Protein 7W1S (pdb70)

Organism: Severe acute respiratory syndrome coronavirus 2 (NCBI:txid2697049)

GO terms:
  GO:0044228 host cell surface (C, IDA)
  GO:0005768 endosome (C, IDA)
  GO:0039660 structural constituent of virion (F, IDA)
  GO:0019062 virion attachment to host cell (P, IDA)
  GO:0046718 symbiont entry into host cell (P, IDA)
  GO:0098670 entry receptor-mediated virion attachment to host cell (P, IDA)
  GO:0140522 fusogenic activity (F, IDA)
  GO:0046789 host cell surface receptor binding (F, IDA)
  GO:0048018 receptor ligand activity (F, IDA)
  GO:0043655 host extracellular region (C, IC)
  GO:0044173 host cell endoplasmic reticulum-Golgi intermediate compartment membrane (C, EXP)
  GO:0055036 virion membrane (C, EXP)
  GO:0020002 host cell plasma membrane (C, EXP)
  GO:0005515 protein binding (F, IPI)
  GO:0055036 virion membrane (C, TAS)
  GO:0005886 plasma membrane (C, TAS)
  GO:0042802 identical protein binding (F, IPI)
  GO:0046598 positive regulation of viral entry into host cell (P, IDA)
  GO:0016020 membrane (C, IDA)
  GO:0019031 viral envelope (C, IDA)

Radius of gyration: 23.88 Å; Cα contacts (8 Å, |Δi|>4): 768; chains: 2; bounding box: 49×41×78 Å

Sequence (305 aa):
NLCPFGEVFNATRFASVYAWNRKRISNCVADYSVLYNSASFSTFKCYGVSPTKLNDLCFTNVYADSFVIRGDEVRQIAPGQTGKIADYNYKLPDDFTGCVIAWNSNNLDSKVGGNYNYLYRLFRKSNLKPFERDISTEIYQAGSTPCNGVEGFNCYFPLQSYGFQPTNGVGYQPYRVVVLSFELLHAPATVCGPLQLVESGGGLVQAGGSMRLSCAASISFSSFPMGWHRQAPGKQRELVAKTGIGGTAYDDSVKGRFTISRDNTKNTVYLQMNSLKVEDTAVYYCWGWRMNDYWGQGTQVTVSS

Solvent-accessible surface area: 14793 Å² total; per-residue (Å²): 148,134,13,45,17,42,113,11,16,122,33,127,147,18,16,14,0,20,33,6,82,94,89,155,1,20,108,11,51,1,47,8,59,94,9,123,108,77,56,108,36,75,26,36,78,25,61,75,32,40,62,129,109,3,41,114,63,63,10,10,21,0,42,1,0,11,0,0,0,50,14,53,11,19,161,32,1,7,25,56,61,106,25,100,0,1,28,41,1,1,35,3,23,117,115,9,73,0,0,0,0,0,24,55,0,27,128,100,4,13,79,131,6,8,5,13,69,9,5,41,4,45,50,46,198,67,90,8,149,64,63,55,99,22,109,50,52,136,45,53,86,46,25,116,98,83,14,133,64,104,27,42,174,47,13,62,20,3,0,27,3,21,2,1,50,49,123,35,50,93,13,129,28,0,25,3,0,0,0,1,16,17,44,128,94,199,53,116,51,39,0,40,13,103,149,68,2,98,25,62,50,32,34,128,24,105,49,60,22,64,28,114,0,30,3,46,15,75,19,34,0,39,14,1,3,0,0,0,25,18,60,22,117,93,137,156,80,78,52,0,0,41,20,20,94,1,21,74,23,58,42,114,60,0,121,88,28,6,76,13,47,44,47,83,122,138,25,13,0,50,0,46,0,61,60,2,94,78,122,2,37,2,45,0,34,0,22,0,41,16,69,107,77,57,72,6,141,19,22,90,0,43,5,42,118

Structure (mmCIF, N/CA/C/O backbone):
data_7W1S
#
_entry.id   7W1S
#
_cell.length_a   56.804
_cell.length_b   56.804
_cell.length_c   219.773
_cell.angle_alpha   90.000
_cell.angle_beta   90.000
_cell.angle_gamma   90.000
#
_symmetry.space_group_name_H-M   'P 41 21 2'
#
loop_
_entity.id
_entity.type
_entity.pdbx_description
1 polymer 'Spike protein S1'
2 polymer 'Nanobody Nb-007'
3 water water
#
loop_
_atom_site.group_PDB
_atom_site.id
_atom_site.type_symbol
_atom_site.label_atom_id
_atom_site.label_alt_id
_atom_site.label_comp_id
_atom_site.label_asym_id
_atom_site.label_entity_id
_atom_site.label_seq_id
_atom_site.pdbx_PDB_ins_code
_atom_site.Cartn_x
_atom_site.Cartn_y
_atom_site.Cartn_z
_atom_site.occupancy
_atom_site.B_iso_or_equiv
_atom_site.auth_seq_id
_atom_site.auth_comp_id
_atom_site.auth_asym_id
_atom_site.auth_atom_id
_atom_site.pdbx_PDB_model_num
ATOM 1 N N . ASN A 1 15 ? 10.007 15.742 16.637 1.00 42.40 334 ASN A N 1
ATOM 2 C CA . ASN A 1 15 ? 11.073 15.409 15.700 1.00 37.23 334 ASN A CA 1
ATOM 3 C C . ASN A 1 15 ? 11.343 13.906 15.699 1.00 29.13 334 ASN A C 1
ATOM 4 O O . ASN A 1 15 ? 11.067 13.227 14.717 1.00 32.09 334 ASN A O 1
ATOM 9 N N . LEU A 1 16 ? 11.889 13.389 16.796 1.00 31.01 335 LEU A N 1
ATOM 10 C CA . LEU A 1 16 ? 12.114 11.955 16.914 1.00 27.44 335 LEU A CA 1
ATOM 11 C C . LEU A 1 16 ? 10.813 11.247 17.270 1.00 29.56 335 LEU A C 1
ATOM 12 O O . LEU A 1 16 ? 10.009 11.752 18.059 1.00 25.17 335 LEU A O 1
ATOM 17 N N . CYS A 1 17 ? 10.610 10.071 16.684 1.00 25.11 336 CYS A N 1
ATOM 18 C CA . CYS A 1 17 ? 9.378 9.334 16.924 1.00 29.83 336 CYS A CA 1
ATOM 19 C C . CYS A 1 17 ? 9.315 8.864 18.376 1.00 26.11 336 CYS A C 1
ATOM 20 O O . CYS A 1 17 ? 10.320 8.406 18.930 1.00 29.83 336 CYS A O 1
ATOM 23 N N . PRO A 1 18 ? 8.157 8.966 19.017 1.00 28.60 337 PRO A N 1
ATOM 24 C CA . PRO A 1 18 ? 8.037 8.628 20.448 1.00 29.64 337 PRO A CA 1
ATOM 25 C C . PRO A 1 18 ? 7.981 7.123 20.702 1.00 30.66 337 PRO A C 1
ATOM 26 O O . PRO A 1 18 ? 7.023 6.594 21.273 1.00 28.53 337 PRO A O 1
ATOM 30 N N . PHE A 1 19 ? 9.033 6.417 20.279 1.00 28.17 338 PHE A N 1
ATOM 31 C CA . PHE A 1 19 ? 9.098 4.979 20.523 1.00 26.33 338 PHE A CA 1
ATOM 32 C C . PHE A 1 19 ? 9.230 4.663 22.008 1.00 28.63 338 PHE A C 1
ATOM 33 O O . PHE A 1 19 ? 8.787 3.599 22.452 1.00 26.02 338 PHE A O 1
ATOM 41 N N . GLY A 1 20 ? 9.830 5.569 22.784 1.00 28.14 339 GLY A N 1
ATOM 42 C CA . GLY A 1 20 ? 9.980 5.331 24.213 1.00 28.75 339 GLY A CA 1
ATOM 43 C C . GLY A 1 20 ? 8.653 5.201 24.935 1.00 25.69 339 GLY A C 1
ATOM 44 O O . GLY A 1 20 ? 8.497 4.354 25.818 1.00 25.00 339 GLY A O 1
ATOM 45 N N . GLU A 1 21 ? 7.679 6.035 24.568 1.00 27.79 340 GLU A N 1
ATOM 46 C CA . GLU A 1 21 ? 6.353 5.942 25.169 1.00 31.85 340 GLU A CA 1
ATOM 47 C C . GLU A 1 21 ? 5.743 4.564 25.013 1.00 28.36 340 GLU A C 1
ATOM 48 O O . GLU A 1 21 ? 5.000 4.113 25.893 1.00 25.89 340 GLU A O 1
ATOM 54 N N . VAL A 1 22 ? 6.010 3.904 23.889 1.00 24.96 341 VAL A N 1
ATOM 55 C CA . VAL A 1 22 ? 5.446 2.585 23.637 1.00 25.03 341 VAL A CA 1
ATOM 56 C C . VAL A 1 22 ? 6.292 1.504 24.294 1.00 25.68 341 VAL A C 1
ATOM 57 O O . VAL A 1 22 ? 5.801 0.716 25.109 1.00 25.86 341 VAL A O 1
ATOM 61 N N . PHE A 1 23 ? 7.580 1.450 23.942 1.00 24.86 342 PHE A N 1
ATOM 62 C CA . PHE A 1 23 ? 8.428 0.340 24.366 1.00 25.17 342 PHE A CA 1
ATOM 63 C C . PHE A 1 23 ? 8.742 0.385 25.855 1.00 25.50 342 PHE A C 1
ATOM 64 O O . PHE A 1 23 ? 8.960 -0.666 26.467 1.00 25.63 342 PHE A O 1
ATOM 72 N N . ASN A 1 24 ? 8.781 1.576 26.453 1.00 24.68 343 ASN A N 1
ATOM 73 C CA . ASN A 1 24 ? 9.168 1.727 27.850 1.00 29.51 343 ASN A CA 1
ATOM 74 C C . ASN A 1 24 ? 8.016 2.188 28.734 1.00 30.70 343 ASN A C 1
ATOM 75 O O . ASN A 1 24 ? 8.253 2.706 29.830 1.00 31.85 343 ASN A O 1
ATOM 80 N N . ALA A 1 25 ? 6.776 2.017 28.283 1.00 28.80 344 ALA A N 1
ATOM 81 C CA . ALA A 1 25 ? 5.639 2.291 29.148 1.00 30.51 344 ALA A CA 1
ATOM 82 C C . ALA A 1 25 ? 5.738 1.441 30.407 1.00 29.15 344 ALA A C 1
ATOM 83 O O . ALA A 1 25 ? 6.107 0.265 30.351 1.00 26.06 344 ALA A O 1
ATOM 85 N N . THR A 1 26 ? 5.427 2.050 31.554 1.00 29.86 345 THR A N 1
ATOM 86 C CA . THR A 1 26 ? 5.535 1.323 32.813 1.00 26.06 345 THR A CA 1
ATOM 87 C C . THR A 1 26 ? 4.602 0.120 32.829 1.00 24.66 345 THR A C 1
ATOM 88 O O . THR A 1 26 ? 4.958 -0.945 33.347 1.00 25.58 345 THR A O 1
ATOM 92 N N . ARG A 1 27 ? 3.412 0.261 32.250 1.00 27.25 346 ARG A N 1
ATOM 93 C CA . ARG A 1 27 ? 2.484 -0.848 32.104 1.00 27.09 346 ARG A CA 1
ATOM 94 C C . ARG A 1 27 ? 2.104 -1.011 30.641 1.00 22.30 346 ARG A C 1
ATOM 95 O O . ARG A 1 27 ? 2.042 -0.041 29.883 1.00 26.02 346 ARG A O 1
ATOM 103 N N . PHE A 1 28 ? 1.862 -2.256 30.255 1.00 22.57 347 PHE A N 1
ATOM 104 C CA . PHE A 1 28 ? 1.372 -2.602 28.932 1.00 21.88 347 PHE A CA 1
ATOM 105 C C . PHE A 1 28 ? -0.099 -2.991 29.017 1.00 23.22 347 PHE A C 1
ATOM 106 O O . PHE A 1 28 ? -0.652 -3.213 30.097 1.00 17.50 347 PHE A O 1
ATOM 114 N N . ALA A 1 29 ? -0.738 -3.061 27.855 1.00 22.04 348 ALA A N 1
ATOM 115 C CA . ALA A 1 29 ? -2.134 -3.456 27.790 1.00 20.66 348 ALA A CA 1
ATOM 116 C C . ALA A 1 29 ? -2.265 -4.973 27.837 1.00 21.38 348 ALA A C 1
ATOM 117 O O . ALA A 1 29 ? -1.345 -5.711 27.467 1.00 17.86 348 ALA A O 1
ATOM 119 N N . SER A 1 30 ? -3.415 -5.436 28.316 1.00 19.22 349 SER A N 1
ATOM 120 C CA . SER A 1 30 ? -3.792 -6.823 28.099 1.00 21.57 349 SER A CA 1
ATOM 121 C C . SER A 1 30 ? -3.996 -7.066 26.606 1.00 18.22 349 SER A C 1
ATOM 122 O O . SER A 1 30 ? -4.416 -6.174 25.865 1.00 19.44 349 SER A O 1
ATOM 125 N N . VAL A 1 31 ? -3.689 -8.290 26.165 1.00 19.68 350 VAL A N 1
ATOM 126 C CA . VAL A 1 31 ? -3.717 -8.588 24.733 1.00 16.95 350 VAL A CA 1
ATOM 127 C C . VAL A 1 31 ? -5.132 -8.484 24.172 1.00 19.49 350 VAL A C 1
ATOM 128 O O . VAL A 1 31 ? -5.318 -8.099 23.011 1.00 18.90 350 VAL A O 1
ATOM 132 N N . TYR A 1 32 ? -6.152 -8.802 24.977 1.00 19.62 351 TYR A N 1
ATOM 133 C CA . TYR A 1 32 ? -7.524 -8.664 24.493 1.00 19.58 351 TYR A CA 1
ATOM 134 C C . TYR A 1 32 ? -7.887 -7.203 24.265 1.00 18.52 351 TYR A C 1
ATOM 135 O O . TYR A 1 32 ? -8.734 -6.901 23.419 1.00 21.31 351 TYR A O 1
ATOM 144 N N . ALA A 1 33 ? -7.273 -6.292 25.017 1.00 19.09 352 ALA A N 1
ATOM 145 C CA . ALA A 1 33 ? -7.478 -4.863 24.824 1.00 20.12 352 ALA A CA 1
ATOM 146 C C . ALA A 1 33 ? -6.185 -4.229 24.330 1.00 20.03 352 ALA A C 1
ATOM 147 O O . ALA A 1 33 ? -5.732 -3.222 24.882 1.00 20.92 352 ALA A O 1
ATOM 149 N N . TRP A 1 34 ? -5.593 -4.816 23.288 1.00 20.89 353 TRP A N 1
ATOM 150 C CA . TRP A 1 34 ? -4.266 -4.410 22.839 1.00 20.99 353 TRP A CA 1
ATOM 151 C C . TRP A 1 34 ? -4.238 -2.933 22.467 1.00 18.05 353 TRP A C 1
ATOM 152 O O . TRP A 1 34 ? -5.175 -2.407 21.862 1.00 20.95 353 TRP A O 1
ATOM 163 N N . ASN A 1 35 ? -3.156 -2.259 22.847 1.00 19.97 354 ASN A N 1
ATOM 164 C CA . ASN A 1 35 ? -3.034 -0.839 22.556 1.00 19.69 354 ASN A CA 1
ATOM 165 C C . ASN A 1 35 ? -2.613 -0.619 21.108 1.00 18.66 354 ASN A C 1
ATOM 166 O O . ASN A 1 35 ? -1.914 -1.441 20.510 1.00 20.12 354 ASN A O 1
ATOM 171 N N . ARG A 1 36 ? -3.062 0.501 20.543 1.00 17.73 355 ARG A N 1
ATOM 172 C CA . ARG A 1 36 ? -2.571 0.987 19.260 1.00 19.97 355 ARG A CA 1
ATOM 173 C C . ARG A 1 36 ? -2.213 2.457 19.404 1.00 21.23 355 ARG A C 1
ATOM 174 O O . ARG A 1 36 ? -3.038 3.262 19.849 1.00 22.29 355 ARG A O 1
ATOM 182 N N . LYS A 1 37 ? -0.982 2.798 19.037 1.00 20.73 356 LYS A N 1
ATOM 183 C CA . LYS A 1 37 ? -0.486 4.166 19.072 1.00 23.17 356 LYS A CA 1
ATOM 184 C C . LYS A 1 37 ? -0.150 4.594 17.651 1.00 22.23 356 LYS A C 1
ATOM 185 O O . LYS A 1 37 ? 0.643 3.930 16.970 1.00 21.78 356 LYS A O 1
ATOM 191 N N . ARG A 1 38 ? -0.764 5.689 17.203 1.00 19.74 357 ARG A N 1
ATOM 192 C CA . ARG A 1 38 ? -0.472 6.245 15.887 1.00 21.31 357 ARG A CA 1
ATOM 193 C C . ARG A 1 38 ? 0.748 7.152 15.982 1.00 23.66 357 ARG A C 1
ATOM 194 O O . ARG A 1 38 ? 0.751 8.129 16.737 1.00 22.73 357 ARG A O 1
ATOM 202 N N . ILE A 1 39 ? 1.773 6.827 15.206 1.00 22.28 358 ILE A N 1
ATOM 203 C CA . ILE A 1 39 ? 3.045 7.533 15.193 1.00 21.57 358 ILE A CA 1
ATOM 204 C C . ILE A 1 39 ? 3.169 8.233 13.847 1.00 24.25 358 ILE A C 1
ATOM 205 O O . ILE A 1 39 ? 3.142 7.582 12.793 1.00 23.26 358 ILE A O 1
ATOM 210 N N . SER A 1 40 ? 3.299 9.558 13.884 1.00 22.06 359 SER A N 1
ATOM 211 C CA . SER A 1 40 ? 3.282 10.371 12.677 1.00 23.88 359 SER A CA 1
ATOM 212 C C . SER A 1 40 ? 4.222 11.555 12.847 1.00 25.86 359 SER A C 1
ATOM 213 O O . SER A 1 40 ? 4.591 11.926 13.965 1.00 25.05 359 SER A O 1
ATOM 216 N N . ASN A 1 41 ? 4.602 12.142 11.712 1.00 24.33 360 ASN A N 1
ATOM 217 C CA . ASN A 1 41 ? 5.339 13.404 11.653 1.00 25.02 360 ASN A CA 1
ATOM 218 C C . ASN A 1 41 ? 6.597 13.363 12.521 1.00 26.22 360 ASN A C 1
ATOM 219 O O . ASN A 1 41 ? 6.801 14.192 13.409 1.00 26.03 360 ASN A O 1
ATOM 224 N N . CYS A 1 42 ? 7.452 12.381 12.249 1.00 25.10 361 CYS A N 1
ATOM 225 C CA . CYS A 1 42 ? 8.641 12.224 13.073 1.00 25.93 361 CYS A CA 1
ATOM 226 C C . CYS A 1 42 ? 9.691 11.413 12.330 1.00 25.26 361 CYS A C 1
ATOM 227 O O . CYS A 1 42 ? 9.406 10.747 11.332 1.00 21.63 361 CYS A O 1
ATOM 230 N N . VAL A 1 43 ? 10.913 11.474 12.849 1.00 25.67 362 VAL A N 1
ATOM 231 C CA . VAL A 1 43 ? 12.049 10.737 12.310 1.00 26.07 362 VAL A CA 1
ATOM 232 C C . VAL A 1 43 ? 12.274 9.508 13.177 1.00 27.10 362 VAL A C 1
ATOM 233 O O . VAL A 1 43 ? 12.354 9.613 14.408 1.00 27.53 362 VAL A O 1
ATOM 237 N N . ALA A 1 44 ? 12.372 8.343 12.543 1.00 25.38 363 ALA A N 1
ATOM 238 C CA . ALA A 1 44 ? 12.521 7.075 13.242 1.00 26.18 363 ALA A CA 1
ATOM 239 C C . ALA A 1 44 ? 13.855 6.444 12.876 1.00 29.01 363 ALA A C 1
ATOM 240 O O . ALA A 1 44 ? 14.155 6.264 11.693 1.00 30.96 363 ALA A O 1
ATOM 242 N N . ASP A 1 45 ? 14.648 6.107 13.889 1.00 29.45 364 ASP A N 1
ATOM 243 C CA . ASP A 1 45 ? 15.900 5.378 13.703 1.00 26.23 364 ASP A CA 1
ATOM 244 C C . ASP A 1 45 ? 15.682 3.971 14.246 1.00 29.28 364 ASP A C 1
ATOM 245 O O . ASP A 1 45 ? 15.773 3.739 15.456 1.00 28.12 364 ASP A O 1
ATOM 250 N N . TYR A 1 46 ? 15.397 3.033 13.343 1.00 26.61 365 TYR A N 1
ATOM 251 C CA . TYR A 1 46 ? 15.111 1.663 13.746 1.00 27.30 365 TYR A CA 1
ATOM 252 C C . TYR A 1 46 ? 16.363 0.895 14.145 1.00 29.10 365 TYR A C 1
ATOM 253 O O . TYR A 1 46 ? 16.251 -0.146 14.801 1.00 28.84 365 TYR A O 1
ATOM 262 N N . SER A 1 47 ? 17.548 1.375 13.762 1.00 29.59 366 SER A N 1
ATOM 263 C CA . SER A 1 47 ? 18.781 0.763 14.246 1.00 31.11 366 SER A CA 1
ATOM 264 C C . SER A 1 47 ? 18.970 1.033 15.734 1.00 32.56 366 SER A C 1
ATOM 265 O O . SER A 1 47 ? 19.276 0.120 16.511 1.00 33.90 366 SER A O 1
ATOM 268 N N . VAL A 1 48 ? 18.785 2.291 16.146 1.00 29.87 367 VAL A N 1
ATOM 269 C CA . VAL A 1 48 ? 18.818 2.632 17.565 1.00 32.52 367 VAL A CA 1
ATOM 270 C C . VAL A 1 48 ? 17.750 1.854 18.323 1.00 32.79 367 VAL A C 1
ATOM 271 O O . VAL A 1 48 ? 17.994 1.344 19.424 1.00 34.43 367 VAL A O 1
ATOM 275 N N . LEU A 1 49 ? 16.551 1.749 17.743 1.00 32.53 368 LEU A N 1
ATOM 276 C CA . LEU A 1 49 ? 15.487 0.977 18.376 1.00 32.95 368 LEU A CA 1
ATOM 277 C C . LEU A 1 49 ? 15.886 -0.484 18.532 1.00 34.12 368 LEU A C 1
ATOM 278 O O . LEU A 1 49 ? 15.592 -1.110 19.556 1.00 31.89 368 LEU A O 1
ATOM 283 N N . TYR A 1 50 ? 16.555 -1.046 17.523 1.00 29.86 369 TYR A N 1
ATOM 284 C CA . TYR A 1 50 ? 17.018 -2.425 17.627 1.00 33.35 369 TYR A CA 1
ATOM 285 C C . TYR A 1 50 ? 18.053 -2.573 18.734 1.00 36.76 369 TYR A C 1
ATOM 286 O O . TYR A 1 50 ? 18.046 -3.564 19.473 1.00 35.67 369 TYR A O 1
ATOM 295 N N . ASN A 1 51 ? 18.949 -1.598 18.865 1.00 34.42 370 ASN A N 1
ATOM 296 C CA . ASN A 1 51 ? 19.944 -1.609 19.929 1.00 37.62 370 ASN A CA 1
ATOM 297 C C . ASN A 1 51 ? 19.408 -1.050 21.243 1.00 39.65 370 ASN A C 1
ATOM 298 O O . ASN A 1 51 ? 20.194 -0.817 22.167 1.00 44.54 370 ASN A O 1
ATOM 303 N N . SER A 1 52 ? 18.094 -0.836 21.347 1.00 39.48 371 SER A N 1
ATOM 304 C CA . SER A 1 52 ? 17.530 -0.249 22.558 1.00 37.09 371 SER A CA 1
ATOM 305 C C . SER A 1 52 ? 17.492 -1.242 23.711 1.00 40.22 371 SER A C 1
ATOM 306 O O . SER A 1 52 ? 17.652 -0.845 24.871 1.00 37.24 371 SER A O 1
ATOM 309 N N . ALA A 1 53 ? 17.277 -2.523 23.424 1.00 36.15 372 ALA A N 1
ATOM 310 C CA . ALA A 1 53 ? 17.126 -3.520 24.471 1.00 36.94 372 ALA A CA 1
ATOM 311 C C . ALA A 1 53 ? 17.597 -4.869 23.945 1.00 35.07 372 ALA A C 1
ATOM 312 O O . ALA A 1 53 ? 18.108 -4.983 22.827 1.00 39.10 372 ALA A O 1
ATOM 314 N N . SER A 1 54 ? 17.424 -5.898 24.774 1.00 35.33 373 SER A N 1
ATOM 315 C CA . SER A 1 54 ? 17.764 -7.270 24.406 1.00 33.75 373 SER A CA 1
ATOM 316 C C . SER A 1 54 ? 16.484 -7.954 23.936 1.00 31.08 373 SER A C 1
ATOM 317 O O . SER A 1 54 ? 15.845 -8.717 24.660 1.00 30.38 373 SER A O 1
ATOM 320 N N . PHE A 1 55 ? 16.102 -7.657 22.699 1.00 30.53 374 PHE A N 1
ATOM 321 C CA . PHE A 1 55 ? 14.906 -8.260 22.133 1.00 28.87 374 PHE A CA 1
ATOM 322 C C . PHE A 1 55 ? 15.141 -9.735 21.843 1.00 27.73 374 PHE A C 1
ATOM 323 O O . PHE A 1 55 ? 16.199 -10.127 21.341 1.00 30.37 374 PHE A O 1
ATOM 331 N N . SER A 1 56 ? 14.150 -10.558 22.176 1.00 25.57 375 SER A N 1
ATOM 332 C CA . SER A 1 56 ? 14.169 -11.960 21.789 1.00 26.91 375 SER A CA 1
ATOM 333 C C . SER A 1 56 ? 13.514 -12.194 20.437 1.00 26.33 375 SER A C 1
ATOM 334 O O . SER A 1 56 ? 13.824 -13.194 19.779 1.00 26.87 375 SER A O 1
ATOM 337 N N . THR A 1 57 ? 12.620 -11.303 20.012 1.00 24.99 376 THR A N 1
ATOM 338 C CA . THR A 1 57 ? 12.046 -11.352 18.674 1.00 23.67 376 THR A CA 1
ATOM 339 C C . THR A 1 57 ? 12.132 -9.967 18.052 1.00 25.05 376 THR A C 1
ATOM 340 O O . THR A 1 57 ? 11.813 -8.968 18.705 1.00 22.93 376 THR A O 1
ATOM 344 N N . PHE A 1 58 ? 12.583 -9.913 16.799 1.00 23.18 377 PHE A N 1
ATOM 345 C CA . PHE A 1 58 ? 12.614 -8.675 16.033 1.00 22.24 377 PHE A CA 1
ATOM 346 C C . PHE A 1 58 ? 12.644 -9.015 14.550 1.00 26.55 377 PHE A C 1
ATOM 347 O O . PHE A 1 58 ? 13.695 -8.920 13.907 1.00 26.10 377 PHE A O 1
ATOM 355 N N . LYS A 1 59 ? 11.506 -9.423 14.000 1.00 21.55 378 LYS A N 1
ATOM 356 C CA . LYS A 1 59 ? 11.444 -9.870 12.618 1.00 25.76 378 LYS A CA 1
ATOM 357 C C . LYS A 1 59 ? 10.475 -8.993 11.840 1.00 24.85 378 LYS A C 1
ATOM 358 O O . LYS A 1 59 ? 9.649 -8.287 12.416 1.00 24.18 378 LYS A O 1
ATOM 364 N N . CYS A 1 60 ? 10.581 -9.035 10.517 1.00 26.32 379 CYS A N 1
ATOM 365 C CA . CYS A 1 60 ? 9.728 -8.219 9.671 1.00 23.39 379 CYS A CA 1
ATOM 366 C C . CYS A 1 60 ? 9.218 -9.050 8.500 1.00 23.13 379 CYS A C 1
ATOM 367 O O . CYS A 1 60 ? 9.814 -10.059 8.115 1.00 25.64 379 CYS A O 1
ATOM 370 N N . TYR A 1 61 ? 8.082 -8.615 7.960 1.00 23.08 380 TYR A N 1
ATOM 371 C CA . TYR A 1 61 ? 7.395 -9.244 6.842 1.00 24.68 380 TYR A CA 1
ATOM 372 C C . TYR A 1 61 ? 7.126 -8.177 5.791 1.00 25.45 380 TYR A C 1
ATOM 373 O O . TYR A 1 61 ? 6.604 -7.104 6.115 1.00 23.69 380 TYR A O 1
ATOM 382 N N . GLY A 1 62 ? 7.473 -8.474 4.540 1.00 26.96 381 GLY A N 1
ATOM 383 C CA . GLY A 1 62 ? 7.267 -7.537 3.455 1.00 22.37 381 GLY A CA 1
ATOM 384 C C . GLY A 1 62 ? 8.180 -6.333 3.461 1.00 22.05 381 GLY A C 1
ATOM 385 O O . GLY A 1 62 ? 7.996 -5.434 2.631 1.00 22.69 381 GLY A O 1
ATOM 386 N N . VAL A 1 63 ? 9.153 -6.280 4.368 1.00 25.29 382 VAL A N 1
ATOM 387 C CA . VAL A 1 63 ? 10.110 -5.183 4.436 1.00 22.08 382 VAL A CA 1
ATOM 388 C C . VAL A 1 63 ? 11.407 -5.743 5.002 1.00 25.46 382 VAL A C 1
ATOM 389 O O . VAL A 1 63 ? 11.402 -6.706 5.772 1.00 23.78 382 VAL A O 1
ATOM 393 N N . SER A 1 64 ? 12.521 -5.158 4.592 1.00 27.39 383 SER A N 1
ATOM 394 C CA . SER A 1 64 ? 13.791 -5.643 5.121 1.00 29.57 383 SER A CA 1
ATOM 395 C C . SER A 1 64 ? 14.159 -4.864 6.376 1.00 27.32 383 SER A C 1
ATOM 396 O O . SER A 1 64 ? 14.134 -3.628 6.357 1.00 28.16 383 SER A O 1
ATOM 399 N N . PRO A 1 65 ? 14.492 -5.541 7.476 1.00 28.23 384 PRO A N 1
ATOM 400 C CA . PRO A 1 65 ? 14.865 -4.826 8.706 1.00 33.23 384 PRO A CA 1
ATOM 401 C C . PRO A 1 65 ? 15.994 -3.826 8.498 1.00 35.69 384 PRO A C 1
ATOM 402 O O . PRO A 1 65 ? 15.838 -2.634 8.789 1.00 38.03 384 PRO A O 1
ATOM 406 N N . THR A 1 66 ? 17.124 -4.296 7.962 1.00 36.05 385 THR A N 1
ATOM 407 C CA . THR A 1 66 ? 18.299 -3.444 7.809 1.00 34.88 385 THR A CA 1
ATOM 408 C C . THR A 1 66 ? 18.079 -2.294 6.839 1.00 32.38 385 THR A C 1
ATOM 409 O O . THR A 1 66 ? 18.961 -1.439 6.707 1.00 38.52 385 THR A O 1
ATOM 413 N N . LYS A 1 67 ? 16.939 -2.240 6.163 1.00 31.29 386 LYS A N 1
ATOM 414 C CA . LYS A 1 67 ? 16.656 -1.150 5.243 1.00 29.45 386 LYS A CA 1
ATOM 415 C C . LYS A 1 67 ? 15.600 -0.192 5.771 1.00 27.62 386 LYS A C 1
ATOM 416 O O . LYS A 1 67 ? 15.265 0.779 5.084 1.00 26.44 386 LYS A O 1
ATOM 422 N N . LEU A 1 68 ? 15.095 -0.427 6.985 1.00 28.17 387 LEU A N 1
ATOM 423 C CA . LEU A 1 68 ? 14.035 0.416 7.529 1.00 27.52 387 LEU A CA 1
ATOM 424 C C . LEU A 1 68 ? 14.462 1.878 7.617 1.00 27.28 387 LEU A C 1
ATOM 425 O O . LEU A 1 68 ? 13.648 2.782 7.396 1.00 24.42 387 LEU A O 1
ATOM 430 N N . ASN A 1 69 ? 15.736 2.132 7.926 1.00 23.71 388 ASN A N 1
ATOM 431 C CA . ASN A 1 69 ? 16.213 3.506 8.041 1.00 25.71 388 ASN A CA 1
ATOM 432 C C . ASN A 1 69 ? 16.243 4.246 6.711 1.00 29.57 388 ASN A C 1
ATOM 433 O O . ASN A 1 69 ? 16.459 5.462 6.711 1.00 28.87 388 ASN A O 1
ATOM 438 N N . ASP A 1 70 ? 16.025 3.560 5.588 1.00 25.26 389 ASP A N 1
ATOM 439 C CA . ASP A 1 70 ? 16.028 4.197 4.278 1.00 30.46 389 ASP A CA 1
ATOM 440 C C . ASP A 1 70 ? 14.631 4.517 3.768 1.00 27.93 389 ASP A C 1
ATOM 441 O O . ASP A 1 70 ? 14.500 5.084 2.680 1.00 29.70 389 ASP A O 1
ATOM 446 N N . LEU A 1 71 ? 13.590 4.177 4.520 1.00 29.43 390 LEU A N 1
ATOM 447 C CA . LEU A 1 71 ? 12.227 4.227 4.020 1.00 26.21 390 LEU A CA 1
ATOM 448 C C . LEU A 1 71 ? 11.429 5.337 4.691 1.00 25.93 390 LEU A C 1
ATOM 449 O O . LEU A 1 71 ? 11.718 5.747 5.819 1.00 25.54 390 LEU A O 1
ATOM 454 N N . CYS A 1 72 ? 10.419 5.817 3.974 1.00 27.17 391 CYS A N 1
ATOM 455 C CA . CYS A 1 72 ? 9.458 6.781 4.484 1.00 26.80 391 CYS A CA 1
ATOM 456 C C . CYS A 1 72 ? 8.068 6.165 4.430 1.00 28.36 391 CYS A C 1
ATOM 457 O O . CYS A 1 72 ? 7.723 5.478 3.464 1.00 21.31 391 CYS A O 1
ATOM 460 N N . PHE A 1 73 ? 7.275 6.413 5.467 1.00 26.66 392 PHE A N 1
ATOM 461 C CA . PHE A 1 73 ? 5.919 5.897 5.543 1.00 24.81 392 PHE A CA 1
ATOM 462 C C . PHE A 1 73 ? 4.958 7.047 5.806 1.00 21.68 392 PHE A C 1
ATOM 463 O O . PHE A 1 73 ? 5.353 8.121 6.266 1.00 23.31 392 PHE A O 1
ATOM 471 N N . THR A 1 74 ? 3.684 6.815 5.488 1.00 20.53 393 THR A N 1
ATOM 472 C CA . THR A 1 74 ? 2.669 7.828 5.752 1.00 23.70 393 THR A CA 1
ATOM 473 C C . THR A 1 74 ? 2.383 7.925 7.245 1.00 21.72 393 THR A C 1
ATOM 474 O O . THR A 1 74 ? 2.348 9.023 7.810 1.00 24.79 393 THR A O 1
ATOM 478 N N . ASN A 1 75 ? 2.177 6.781 7.895 1.00 23.09 394 ASN A N 1
ATOM 479 C CA . ASN A 1 75 ? 2.105 6.688 9.346 1.00 22.98 394 ASN A CA 1
ATOM 480 C C . ASN A 1 75 ? 2.683 5.345 9.764 1.00 22.35 394 ASN A C 1
ATOM 481 O O . ASN A 1 75 ? 2.854 4.438 8.945 1.00 22.08 394 ASN A O 1
ATOM 486 N N . VAL A 1 76 ? 2.980 5.227 11.052 1.00 23.16 395 VAL A N 1
ATOM 487 C CA . VAL A 1 76 ? 3.368 3.962 11.661 1.00 22.37 395 VAL A CA 1
ATOM 488 C C . VAL A 1 76 ? 2.404 3.694 12.804 1.00 21.96 395 VAL A C 1
ATOM 489 O O . VAL A 1 76 ? 2.061 4.609 13.554 1.00 23.35 395 VAL A O 1
ATOM 493 N N . TYR A 1 77 ? 1.936 2.459 12.924 1.00 21.29 396 TYR A N 1
ATOM 494 C CA . TYR A 1 77 ? 1.044 2.087 14.015 1.00 22.58 396 TYR A CA 1
ATOM 495 C C . TYR A 1 77 ? 1.752 1.068 14.889 1.00 22.55 396 TYR A C 1
ATOM 496 O O . TYR A 1 77 ? 2.202 0.030 14.396 1.00 24.24 396 TYR A O 1
ATOM 505 N N . ALA A 1 78 ? 1.863 1.371 16.177 1.00 19.20 397 ALA A N 1
ATOM 506 C CA . ALA A 1 78 ? 2.497 0.475 17.136 1.00 21.66 397 ALA A CA 1
ATOM 507 C C . ALA A 1 78 ? 1.407 -0.146 18.001 1.00 20.60 397 ALA A C 1
ATOM 508 O O . ALA A 1 78 ? 0.796 0.542 18.823 1.00 18.84 397 ALA A O 1
ATOM 510 N N . ASP A 1 79 ? 1.154 -1.438 17.804 1.00 18.28 398 ASP A N 1
ATOM 511 C CA . ASP A 1 79 ? 0.262 -2.190 18.676 1.00 19.47 398 ASP A CA 1
ATOM 512 C C . ASP A 1 79 ? 1.094 -2.843 19.769 1.00 19.28 398 ASP A C 1
ATOM 513 O O . ASP A 1 79 ? 2.134 -3.438 19.484 1.00 20.00 398 ASP A O 1
ATOM 518 N N . SER A 1 80 ? 0.657 -2.723 21.019 1.00 19.36 399 SER A N 1
ATOM 519 C CA . SER A 1 80 ? 1.465 -3.240 22.112 1.00 18.61 399 SER A CA 1
ATOM 520 C C . SER A 1 80 ? 0.588 -3.984 23.108 1.00 22.01 399 SER A C 1
ATOM 521 O O . SER A 1 80 ? -0.558 -3.590 23.360 1.00 19.92 399 SER A O 1
ATOM 524 N N . PHE A 1 81 ? 1.140 -5.058 23.670 1.00 19.99 400 PHE A N 1
ATOM 525 C CA . PHE A 1 81 ? 0.411 -5.881 24.635 1.00 19.78 400 PHE A CA 1
ATOM 526 C C . PHE A 1 81 ? 1.396 -6.843 25.290 1.00 19.05 400 PHE A C 1
ATOM 527 O O . PHE A 1 81 ? 2.572 -6.903 24.924 1.00 17.66 400 PHE A O 1
ATOM 535 N N . VAL A 1 82 ? 0.899 -7.601 26.265 1.00 17.81 401 VAL A N 1
ATOM 536 C CA . VAL A 1 82 ? 1.671 -8.631 26.947 1.00 18.25 401 VAL A CA 1
ATOM 537 C C . VAL A 1 82 ? 0.994 -9.974 26.729 1.00 18.34 401 VAL A C 1
ATOM 538 O O . VAL A 1 82 ? -0.233 -10.084 26.832 1.00 19.31 401 VAL A O 1
ATOM 542 N N . ILE A 1 83 ? 1.796 -10.995 26.422 1.00 17.64 402 ILE A N 1
ATOM 543 C CA . ILE A 1 83 ? 1.338 -12.379 26.354 1.00 19.36 402 ILE A CA 1
ATOM 544 C C . ILE A 1 83 ? 2.369 -13.237 27.076 1.00 20.02 402 ILE A C 1
ATOM 545 O O . ILE A 1 83 ? 3.374 -12.732 27.566 1.00 24.29 402 ILE A O 1
ATOM 550 N N . ARG A 1 84 ? 2.126 -14.538 27.156 1.00 20.57 403 ARG A N 1
ATOM 551 C CA . ARG A 1 84 ? 3.162 -15.384 27.730 1.00 23.10 403 ARG A CA 1
ATOM 552 C C . ARG A 1 84 ? 4.089 -15.893 26.629 1.00 22.60 403 ARG A C 1
ATOM 553 O O . ARG A 1 84 ? 3.758 -15.859 25.441 1.00 25.26 403 ARG A O 1
ATOM 561 N N . GLY A 1 85 ? 5.275 -16.346 27.045 1.00 24.45 404 GLY A N 1
ATOM 562 C CA . GLY A 1 85 ? 6.323 -16.671 26.086 1.00 22.80 404 GLY A CA 1
ATOM 563 C C . GLY A 1 85 ? 5.880 -17.652 25.021 1.00 24.91 404 GLY A C 1
ATOM 564 O O . GLY A 1 85 ? 6.050 -17.407 23.823 1.00 29.25 404 GLY A O 1
ATOM 565 N N . ASP A 1 86 ? 5.276 -18.768 25.442 1.00 25.42 405 ASP A N 1
ATOM 566 C CA . ASP A 1 86 ? 4.837 -19.799 24.505 1.00 28.62 405 ASP A CA 1
ATOM 567 C C . ASP A 1 86 ? 3.897 -19.267 23.430 1.00 25.34 405 ASP A C 1
ATOM 568 O O . ASP A 1 86 ? 3.678 -19.952 22.426 1.00 27.83 405 ASP A O 1
ATOM 573 N N . GLU A 1 87 ? 3.336 -18.073 23.612 1.00 23.31 406 GLU A N 1
ATOM 574 C CA . GLU A 1 87 ? 2.366 -17.525 22.678 1.00 24.51 406 GLU A CA 1
ATOM 575 C C . GLU A 1 87 ? 2.967 -16.533 21.690 1.00 24.48 406 GLU A C 1
ATOM 576 O O . GLU A 1 87 ? 2.259 -16.094 20.777 1.00 23.38 406 GLU A O 1
ATOM 582 N N . VAL A 1 88 ? 4.250 -16.186 21.834 1.00 23.03 407 VAL A N 1
ATOM 583 C CA . VAL A 1 88 ? 4.866 -15.236 20.910 1.00 24.24 407 VAL A CA 1
ATOM 584 C C . VAL A 1 88 ? 4.789 -15.744 19.475 1.00 24.07 407 VAL A C 1
ATOM 585 O O . VAL A 1 88 ? 4.628 -14.953 18.538 1.00 23.71 407 VAL A O 1
ATOM 589 N N . ARG A 1 89 ? 4.868 -17.064 19.278 1.00 26.10 408 ARG A N 1
ATOM 590 C CA . ARG A 1 89 ? 4.781 -17.625 17.932 1.00 25.75 408 ARG A CA 1
ATOM 591 C C . ARG A 1 89 ? 3.454 -17.310 17.252 1.00 25.54 408 ARG A C 1
ATOM 592 O O . ARG A 1 89 ? 3.386 -17.329 16.019 1.00 24.14 408 ARG A O 1
ATOM 600 N N . GLN A 1 90 ? 2.399 -17.021 18.016 1.00 26.42 409 GLN A N 1
ATOM 601 C CA . GLN A 1 90 ? 1.102 -16.745 17.409 1.00 23.09 409 GLN A CA 1
ATOM 602 C C . GLN A 1 90 ? 0.999 -15.342 16.826 1.00 20.02 409 GLN A C 1
ATOM 603 O O . GLN A 1 90 ? 0.047 -15.066 16.089 1.00 21.89 409 GLN A O 1
ATOM 609 N N . ILE A 1 91 ? 1.943 -14.455 17.133 1.00 19.45 410 ILE A N 1
ATOM 610 C CA . ILE A 1 91 ? 1.913 -13.098 16.603 1.00 23.33 410 ILE A CA 1
ATOM 611 C C . ILE A 1 91 ? 2.628 -13.095 15.258 1.00 22.39 410 ILE A C 1
ATOM 612 O O . ILE A 1 91 ? 3.743 -12.576 15.129 1.00 23.10 410 ILE A O 1
ATOM 617 N N . ALA A 1 92 ? 1.992 -13.684 14.255 1.00 24.31 411 ALA A N 1
ATOM 618 C CA . ALA A 1 92 ? 2.577 -13.845 12.933 1.00 24.62 411 ALA A CA 1
ATOM 619 C C . ALA A 1 92 ? 1.458 -14.193 11.959 1.00 22.94 411 ALA A C 1
ATOM 620 O O . ALA A 1 92 ? 0.399 -14.670 12.378 1.00 24.97 411 ALA A O 1
ATOM 622 N N . PRO A 1 93 ? 1.662 -13.945 10.666 1.00 27.95 412 PRO A N 1
ATOM 623 C CA . PRO A 1 93 ? 0.649 -14.336 9.679 1.00 26.23 412 PRO A CA 1
ATOM 624 C C . PRO A 1 93 ? 0.395 -15.838 9.703 1.00 23.02 412 PRO A C 1
ATOM 625 O O . PRO A 1 93 ? 1.301 -16.638 9.943 1.00 25.62 412 PRO A O 1
ATOM 629 N N . GLY A 1 94 ? -0.861 -16.212 9.463 1.00 26.59 413 GLY A N 1
ATOM 630 C CA . GLY A 1 94 ? -1.212 -17.611 9.300 1.00 27.62 413 GLY A CA 1
ATOM 631 C C . GLY A 1 94 ? -1.164 -18.453 10.554 1.00 32.31 413 GLY A C 1
ATOM 632 O O . GLY A 1 94 ? -1.028 -19.677 10.460 1.00 26.06 413 GLY A O 1
ATOM 633 N N . GLN A 1 95 ? -1.280 -17.842 11.727 1.00 27.01 414 GLN A N 1
ATOM 634 C CA . GLN A 1 95 ? -1.215 -18.566 12.987 1.00 27.85 414 GLN A CA 1
ATOM 635 C C . GLN A 1 95 ? -2.613 -18.816 13.540 1.00 26.32 414 GLN A C 1
ATOM 636 O O . GLN A 1 95 ? -3.564 -18.092 13.233 1.00 27.62 414 GLN A O 1
ATOM 642 N N . THR A 1 96 ? -2.729 -19.863 14.355 1.00 28.70 415 THR A N 1
ATOM 643 C CA . THR A 1 96 ? -3.948 -20.163 15.091 1.00 27.57 415 THR A CA 1
ATOM 644 C C . THR A 1 96 ? -3.601 -20.378 16.559 1.00 30.47 415 THR A C 1
ATOM 645 O O . THR A 1 96 ? -2.431 -20.466 16.941 1.00 29.45 415 THR A O 1
ATOM 649 N N . GLY A 1 97 ? -4.637 -20.469 17.380 1.00 29.61 416 GLY A N 1
ATOM 650 C CA . GLY A 1 97 ? -4.495 -20.526 18.821 1.00 26.80 416 GLY A CA 1
ATOM 651 C C . GLY A 1 97 ? -5.325 -19.451 19.492 1.00 27.44 416 GLY A C 1
ATOM 652 O O . GLY A 1 97 ? -5.879 -18.560 18.853 1.00 26.30 416 GLY A O 1
ATOM 653 N N . LYS A 1 98 ? -5.393 -19.556 20.823 1.00 26.76 417 LYS A N 1
ATOM 654 C CA . LYS A 1 98 ? -6.235 -18.650 21.603 1.00 26.46 417 LYS A CA 1
ATOM 655 C C . LYS A 1 98 ? -5.915 -17.189 21.312 1.00 23.97 417 LYS A C 1
ATOM 656 O O . LYS A 1 98 ? -6.822 -16.355 21.202 1.00 24.35 417 LYS A O 1
ATOM 662 N N . ILE A 1 99 ? -4.630 -16.861 21.173 1.00 21.10 418 ILE A N 1
ATOM 663 C CA . ILE A 1 99 ? -4.231 -15.470 20.972 1.00 21.29 418 ILE A CA 1
ATOM 664 C C . ILE A 1 99 ? -4.576 -15.014 19.559 1.00 21.86 418 ILE A C 1
ATOM 665 O O . ILE A 1 99 ? -5.245 -13.994 19.362 1.00 21.62 418 ILE A O 1
ATOM 670 N N . ALA A 1 100 ? -4.116 -15.762 18.555 1.00 22.34 419 ALA A N 1
ATOM 671 C CA . ALA A 1 100 ? -4.369 -15.379 17.169 1.00 23.12 419 ALA A CA 1
ATOM 672 C C . ALA A 1 100 ? -5.856 -15.415 16.845 1.00 23.82 419 ALA A C 1
ATOM 673 O O . ALA A 1 100 ? -6.363 -14.546 16.125 1.00 24.52 419 ALA A O 1
ATOM 675 N N . ASP A 1 101 ? -6.577 -16.400 17.386 1.00 22.25 420 ASP A N 1
ATOM 676 C CA . ASP A 1 101 ? -7.996 -16.538 17.076 1.00 25.88 420 ASP A CA 1
ATOM 677 C C . ASP A 1 101 ? -8.849 -15.521 17.823 1.00 22.65 420 ASP A C 1
ATOM 678 O O . ASP A 1 101 ? -9.763 -14.933 17.236 1.00 24.78 420 ASP A O 1
ATOM 683 N N . TYR A 1 102 ? -8.577 -15.306 19.116 1.00 24.74 421 TYR A N 1
ATOM 684 C CA . TYR A 1 102 ? -9.498 -14.583 19.982 1.00 23.67 421 TYR A CA 1
ATOM 685 C C . TYR A 1 102 ? -8.971 -13.268 20.541 1.00 20.29 421 TYR A C 1
ATOM 686 O O . TYR A 1 102 ? -9.731 -12.568 21.222 1.00 21.80 421 TYR A O 1
ATOM 695 N 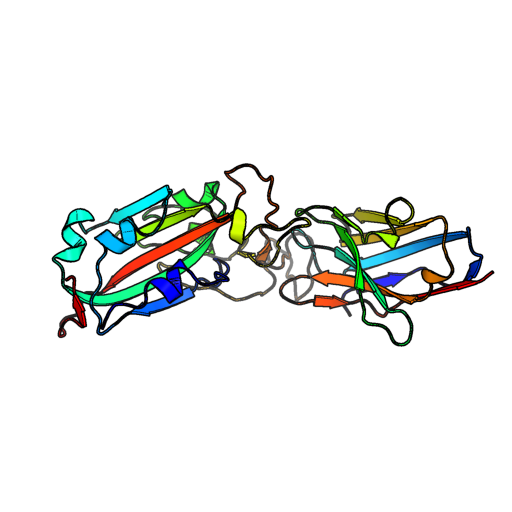N . ASN A 1 103 ? -7.712 -12.909 20.298 1.00 20.18 422 ASN A N 1
ATOM 696 C CA . ASN A 1 103 ? -7.154 -11.746 20.982 1.00 20.50 422 ASN A CA 1
ATOM 697 C C . ASN A 1 103 ? -6.503 -10.742 20.038 1.00 19.55 422 ASN A C 1
ATOM 698 O O . ASN A 1 103 ? -6.867 -9.562 20.045 1.00 22.53 422 ASN A O 1
ATOM 703 N N . TYR A 1 104 ? -5.544 -11.187 19.230 1.00 19.12 423 TYR A N 1
ATOM 704 C CA . TYR A 1 104 ? -4.856 -10.294 18.304 1.00 20.18 423 TYR A CA 1
ATOM 705 C C . TYR A 1 104 ? -4.461 -11.090 17.072 1.00 19.80 423 TYR A C 1
ATOM 706 O O . TYR A 1 104 ? -3.708 -12.063 17.181 1.00 20.86 423 TYR A O 1
ATOM 715 N N . LYS A 1 105 ? -4.957 -10.670 15.909 1.00 21.01 424 LYS A N 1
ATOM 716 C CA . LYS A 1 105 ? -4.813 -11.413 14.663 1.00 20.63 424 LYS A CA 1
ATOM 717 C C . LYS A 1 105 ? -4.126 -10.553 13.612 1.00 21.40 424 LYS A C 1
ATOM 718 O O . LYS A 1 105 ? -4.572 -9.435 13.327 1.00 23.75 424 LYS A O 1
ATOM 724 N N . LEU A 1 106 ? -3.044 -11.085 13.023 1.00 24.36 425 LEU A N 1
ATOM 725 C CA . LEU A 1 106 ? -2.403 -10.451 11.882 1.00 24.31 425 LEU A CA 1
ATOM 726 C C . LEU A 1 106 ? -2.918 -11.055 10.578 1.00 22.95 425 LEU A C 1
ATOM 727 O O . LEU A 1 106 ? -3.221 -12.250 10.517 1.00 24.55 425 LEU A O 1
ATOM 732 N N . PRO A 1 107 ? -3.039 -10.260 9.519 1.00 26.18 426 PRO A N 1
ATOM 733 C CA . PRO A 1 107 ? -3.485 -10.810 8.234 1.00 28.68 426 PRO A CA 1
ATOM 734 C C . PRO A 1 107 ? -2.403 -11.659 7.583 1.00 29.19 426 PRO A C 1
ATOM 735 O O . PRO A 1 107 ? -1.219 -11.573 7.914 1.00 29.04 426 PRO A O 1
ATOM 739 N N . ASP A 1 108 ? -2.837 -12.498 6.636 1.00 33.94 427 ASP A N 1
ATOM 740 C CA . ASP A 1 108 ? -1.896 -13.357 5.923 1.00 31.64 427 ASP A CA 1
ATOM 741 C C . ASP A 1 108 ? -0.878 -12.543 5.137 1.00 28.42 427 ASP A C 1
ATOM 742 O O . ASP A 1 108 ? 0.271 -12.971 4.977 1.00 31.40 427 ASP A O 1
ATOM 747 N N . ASP A 1 109 ? -1.275 -11.372 4.639 1.00 29.35 428 ASP A N 1
ATOM 748 C CA . ASP A 1 109 ? -0.393 -10.501 3.874 1.00 33.38 428 ASP A CA 1
ATOM 749 C C . ASP A 1 109 ? 0.203 -9.393 4.732 1.00 33.03 428 ASP A C 1
ATOM 750 O O . ASP A 1 109 ? 0.502 -8.306 4.225 1.00 27.66 428 ASP A O 1
ATOM 755 N N . PHE A 1 110 ? 0.371 -9.650 6.028 1.00 30.53 429 PHE A N 1
ATOM 756 C CA . PHE A 1 110 ? 0.896 -8.642 6.938 1.00 27.44 429 PHE A CA 1
ATOM 757 C C . PHE A 1 110 ? 2.257 -8.148 6.470 1.00 26.15 429 PHE A C 1
ATOM 758 O O . PHE A 1 110 ? 3.144 -8.940 6.140 1.00 27.83 429 PHE A O 1
ATOM 766 N N . THR A 1 111 ? 2.406 -6.829 6.415 1.00 24.23 430 THR A N 1
ATOM 767 C CA . THR A 1 111 ? 3.699 -6.185 6.252 1.00 29.41 430 THR A CA 1
ATOM 768 C C . THR A 1 111 ? 3.950 -5.342 7.492 1.00 27.15 430 THR A C 1
ATOM 769 O O . THR A 1 111 ? 3.060 -4.611 7.937 1.00 29.93 430 THR A O 1
ATOM 773 N N . GLY A 1 112 ? 5.142 -5.455 8.049 1.00 23.84 431 GLY A N 1
ATOM 774 C CA . GLY A 1 112 ? 5.479 -4.771 9.282 1.00 22.86 431 GLY A CA 1
ATOM 775 C C . GLY A 1 112 ? 6.506 -5.578 10.048 1.00 22.14 431 GLY A C 1
ATOM 776 O O . GLY A 1 112 ? 7.166 -6.436 9.486 1.00 21.00 431 GLY A O 1
ATOM 777 N N . CYS A 1 113 ? 6.631 -5.301 11.343 1.00 22.54 432 CYS A N 1
ATOM 778 C CA . CYS A 1 113 ? 7.608 -6.004 12.162 1.00 22.21 432 CYS A CA 1
ATOM 779 C C . CYS A 1 113 ? 6.981 -6.424 13.484 1.00 22.43 432 CYS A C 1
ATOM 780 O O . CYS A 1 113 ? 6.148 -5.708 14.044 1.00 20.41 432 CYS A O 1
ATOM 783 N N . VAL A 1 114 ? 7.377 -7.597 13.966 1.00 24.05 433 VAL A N 1
ATOM 784 C CA . VAL A 1 114 ? 6.989 -8.103 15.276 1.00 20.71 433 VAL A CA 1
ATOM 785 C C . VAL A 1 114 ? 8.218 -8.072 16.172 1.00 21.80 433 VAL A C 1
ATOM 786 O O . VAL A 1 114 ? 9.283 -8.591 15.803 1.00 22.29 433 VAL A O 1
ATOM 790 N N . ILE A 1 115 ? 8.068 -7.449 17.339 1.00 22.76 434 ILE A N 1
ATOM 791 C CA . ILE A 1 115 ? 9.148 -7.242 18.294 1.00 20.32 434 ILE A CA 1
ATOM 792 C C . ILE A 1 115 ? 8.656 -7.715 19.655 1.00 19.74 434 ILE A C 1
ATOM 793 O O . ILE A 1 115 ? 7.559 -7.345 20.081 1.00 21.53 434 ILE A O 1
ATOM 798 N N . ALA A 1 116 ? 9.451 -8.542 20.330 1.00 19.90 435 ALA A N 1
ATOM 799 C CA . ALA A 1 116 ? 9.041 -9.093 21.613 1.00 18.24 435 ALA A CA 1
ATOM 800 C C . ALA A 1 116 ? 10.247 -9.257 22.521 1.00 22.51 435 ALA A C 1
ATOM 801 O O . ALA A 1 116 ? 11.344 -9.609 22.071 1.00 24.39 435 ALA A O 1
ATOM 803 N N . TRP A 1 117 ? 10.026 -9.012 23.812 1.00 23.77 436 TRP A N 1
ATOM 804 C CA . TRP A 1 117 ? 11.081 -9.203 24.795 1.00 22.24 436 TRP A CA 1
ATOM 805 C C . TRP A 1 117 ? 10.481 -9.694 26.105 1.00 23.71 436 TRP A C 1
ATOM 806 O O . TRP A 1 117 ? 9.333 -9.385 26.439 1.00 20.30 436 TRP A O 1
ATOM 817 N N . ASN A 1 118 ? 11.277 -10.476 26.833 1.00 19.21 437 ASN A N 1
ATOM 818 C CA . ASN A 1 118 ? 10.870 -10.991 28.132 1.00 23.87 437 ASN A CA 1
ATOM 819 C C . ASN A 1 118 ? 10.733 -9.842 29.123 1.00 20.54 437 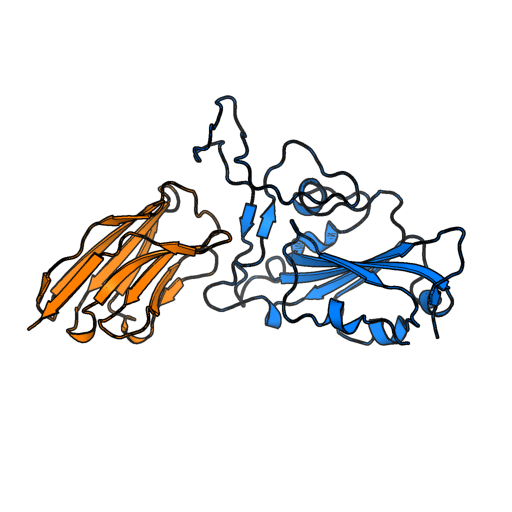ASN A C 1
ATOM 820 O O . ASN A 1 118 ? 11.650 -9.030 29.281 1.00 20.48 437 ASN A O 1
ATOM 825 N N . SER A 1 119 ? 9.584 -9.774 29.795 1.00 22.73 438 SER A N 1
ATOM 826 C CA . SER A 1 119 ? 9.297 -8.711 30.751 1.00 24.08 438 SER A CA 1
ATOM 827 C C . SER A 1 119 ? 9.001 -9.262 32.143 1.00 22.41 438 SER A C 1
ATOM 828 O O . SER A 1 119 ? 8.239 -8.661 32.903 1.00 23.98 438 SER A O 1
ATOM 831 N N . ASN A 1 120 ? 9.600 -10.406 32.487 1.00 22.08 439 ASN A N 1
ATOM 832 C CA . ASN A 1 120 ? 9.343 -11.017 33.789 1.00 23.89 439 ASN A CA 1
ATOM 833 C C . ASN A 1 120 ? 9.716 -10.077 34.929 1.00 25.44 439 ASN A C 1
ATOM 834 O O . ASN A 1 120 ? 9.037 -10.041 35.961 1.00 27.45 439 ASN A O 1
ATOM 839 N N . ASN A 1 121 ? 10.789 -9.299 34.756 1.00 24.58 440 ASN A N 1
ATOM 840 C CA . ASN A 1 121 ? 11.218 -8.385 35.809 1.00 27.70 440 ASN A CA 1
ATOM 841 C C . ASN A 1 121 ? 10.240 -7.233 35.993 1.00 29.34 440 ASN A C 1
ATOM 842 O O . ASN A 1 121 ? 10.166 -6.653 37.083 1.00 29.18 440 ASN A O 1
ATOM 847 N N . LEU A 1 122 ? 9.481 -6.891 34.954 1.00 27.93 441 LEU A N 1
ATOM 848 C CA . LEU A 1 122 ? 8.576 -5.751 35.003 1.00 24.54 441 LEU A CA 1
ATOM 849 C C . LEU A 1 122 ? 7.140 -6.152 35.312 1.00 23.19 441 LEU A C 1
ATOM 850 O O . LEU A 1 122 ? 6.434 -5.421 36.014 1.00 25.52 441 LEU A O 1
ATOM 855 N N . ASP A 1 123 ? 6.691 -7.300 34.801 1.00 24.16 442 ASP A N 1
ATOM 856 C CA . ASP A 1 123 ? 5.273 -7.625 34.760 1.00 26.00 442 ASP A CA 1
ATOM 857 C C . ASP A 1 123 ? 4.863 -8.780 35.664 1.00 24.13 442 ASP A C 1
ATOM 858 O O . ASP A 1 123 ? 3.662 -9.052 35.775 1.00 25.79 442 ASP A O 1
ATOM 863 N N . SER A 1 124 ? 5.805 -9.468 36.298 1.00 22.79 443 SER A N 1
ATOM 864 C CA . SER A 1 124 ? 5.476 -10.481 37.290 1.00 27.60 443 SER A CA 1
ATOM 865 C C . SER A 1 124 ? 5.674 -9.911 38.690 1.00 22.23 443 SER A C 1
ATOM 866 O O . SER A 1 124 ? 6.456 -8.979 38.892 1.00 23.61 443 SER A O 1
ATOM 869 N N . LYS A 1 125 ? 4.943 -10.473 39.654 1.00 26.94 444 LYS A N 1
ATOM 870 C CA . LYS A 1 125 ? 5.008 -10.041 41.045 1.00 28.04 444 LYS A CA 1
ATOM 871 C C . LYS A 1 125 ? 4.830 -11.242 41.962 1.00 25.60 444 LYS A C 1
ATOM 872 O O . LYS A 1 125 ? 4.116 -12.194 41.633 1.00 23.36 444 LYS A O 1
ATOM 878 N N . VAL A 1 126 ? 5.491 -11.189 43.122 1.00 27.75 445 VAL A N 1
ATOM 879 C CA . VAL A 1 126 ? 5.265 -12.196 44.152 1.00 26.64 445 VAL A CA 1
ATOM 880 C C . VAL A 1 126 ? 3.808 -12.141 44.582 1.00 21.48 445 VAL A C 1
ATOM 881 O O . VAL A 1 126 ? 3.255 -11.062 44.827 1.00 23.28 445 VAL A O 1
ATOM 885 N N . GLY A 1 127 ? 3.177 -13.308 44.679 1.00 23.49 446 GLY A N 1
ATOM 886 C CA . GLY A 1 127 ? 1.755 -13.380 44.920 1.00 25.17 446 GLY A CA 1
ATOM 887 C C . GLY A 1 127 ? 0.907 -13.248 43.679 1.00 26.76 446 GLY A C 1
ATOM 888 O O . GLY A 1 127 ? -0.317 -13.410 43.763 1.00 26.83 446 GLY A O 1
ATOM 889 N N . GLY A 1 128 ? 1.514 -12.952 42.531 1.00 25.38 447 GLY A N 1
ATOM 890 C CA . GLY A 1 128 ? 0.795 -12.894 41.277 1.00 24.06 447 GLY A CA 1
ATOM 891 C C . GLY A 1 128 ? 0.469 -11.491 40.814 1.00 25.13 447 GLY A C 1
ATOM 892 O O . GLY A 1 128 ? -0.003 -10.659 41.595 1.00 24.37 447 GLY A O 1
ATOM 893 N N . ASN A 1 129 ? 0.742 -11.213 39.541 1.00 26.22 448 ASN A N 1
ATOM 894 C CA . ASN A 1 129 ? 0.211 -10.040 38.859 1.00 24.27 448 ASN A CA 1
ATOM 895 C C . ASN A 1 129 ? -0.916 -10.531 37.960 1.00 24.02 448 ASN A C 1
ATOM 896 O O . ASN A 1 129 ? -0.669 -11.217 36.963 1.00 21.90 448 ASN A O 1
ATOM 901 N N . TYR A 1 130 ? -2.150 -10.201 38.323 1.00 21.60 449 TYR A N 1
ATOM 902 C CA . TYR A 1 130 ? -3.315 -10.671 37.590 1.00 26.04 449 TYR A CA 1
ATOM 903 C C . TYR A 1 130 ? -3.833 -9.659 36.576 1.00 20.43 449 TYR A C 1
ATOM 904 O O . TYR A 1 130 ? -4.827 -9.939 35.900 1.00 20.42 449 TYR A O 1
ATOM 913 N N . ASN A 1 131 ? -3.174 -8.505 36.440 1.00 19.41 450 ASN A N 1
ATOM 914 C CA . ASN A 1 131 ? -3.719 -7.421 35.627 1.00 24.97 450 ASN A CA 1
ATOM 915 C C . ASN A 1 131 ? -3.745 -7.756 34.140 1.00 22.79 450 ASN A C 1
ATOM 916 O O . ASN A 1 131 ? -4.578 -7.214 33.405 1.00 22.61 450 ASN A O 1
ATOM 921 N N . TYR A 1 132 ? -2.858 -8.630 33.672 1.00 20.37 451 TYR A N 1
ATOM 922 C CA . TYR A 1 132 ? -2.820 -8.992 32.260 1.00 19.70 451 TYR A CA 1
ATOM 923 C C . TYR A 1 132 ? -3.793 -10.136 32.002 1.00 20.66 451 TYR A C 1
ATOM 924 O O . TYR A 1 132 ? -3.714 -11.187 32.648 1.00 19.85 451 TYR A O 1
ATOM 933 N N . LEU A 1 133 ? -4.707 -9.924 31.058 1.00 20.26 452 LEU A N 1
ATOM 934 C CA . LEU A 1 133 ? -5.777 -10.858 30.754 1.00 19.39 452 LEU A CA 1
ATOM 935 C C . LEU A 1 133 ? -5.716 -11.268 29.289 1.00 18.82 452 LEU A C 1
ATOM 936 O O . LEU A 1 133 ? -5.080 -10.611 28.461 1.00 18.38 452 LEU A O 1
ATOM 941 N N . TYR A 1 134 ? -6.397 -12.369 28.985 1.00 18.15 453 TYR A N 1
ATOM 942 C CA . TYR A 1 134 ? -6.595 -12.823 27.618 1.00 21.69 453 TYR A CA 1
ATOM 943 C C . TYR A 1 134 ? -8.007 -13.372 27.500 1.00 22.67 453 TYR A C 1
ATOM 944 O O . TYR A 1 134 ? -8.614 -13.797 28.489 1.00 22.17 453 TYR A O 1
ATOM 953 N N . ARG A 1 135 ? -8.528 -13.360 26.277 1.00 18.75 454 ARG A N 1
ATOM 954 C CA . ARG A 1 135 ? -9.842 -13.920 25.996 1.00 22.21 454 ARG A CA 1
ATOM 955 C C . ARG A 1 135 ? -9.702 -15.403 25.678 1.00 22.38 454 ARG A C 1
ATOM 956 O O . ARG A 1 135 ? -8.912 -15.789 24.809 1.00 21.70 454 ARG A O 1
ATOM 964 N N . LEU A 1 136 ? -10.468 -16.229 26.387 1.00 21.16 455 LEU A N 1
ATOM 965 C CA . LEU A 1 136 ? -10.416 -17.676 26.225 1.00 22.69 455 LEU A CA 1
ATOM 966 C C . LEU A 1 136 ? -11.538 -18.222 25.355 1.00 22.45 455 LEU A C 1
ATOM 967 O O . LEU A 1 136 ? -11.368 -19.280 24.739 1.00 26.21 455 LEU A O 1
ATOM 972 N N . PHE A 1 137 ? -12.672 -17.528 25.277 1.00 22.18 456 PHE A N 1
ATOM 973 C CA . PHE A 1 137 ? -13.819 -17.992 24.509 1.00 25.21 456 PHE A CA 1
ATOM 974 C C . PHE A 1 137 ? -14.332 -16.885 23.600 1.00 25.07 456 PHE A C 1
ATOM 975 O O . PHE A 1 137 ? -14.352 -15.713 23.987 1.00 23.00 456 PHE A O 1
ATOM 983 N N . ARG A 1 138 ? -14.772 -17.268 22.401 1.00 27.54 457 ARG A N 1
ATOM 984 C CA . ARG A 1 138 ? -15.408 -16.332 21.481 1.00 24.80 457 ARG A CA 1
ATOM 985 C C . ARG A 1 138 ? -16.206 -17.120 20.450 1.00 26.75 457 ARG A C 1
ATOM 986 O O . ARG A 1 138 ? -15.848 -18.248 20.103 1.00 28.88 457 ARG A O 1
ATOM 994 N N . LYS A 1 139 ? -17.296 -16.511 19.969 1.00 28.31 458 LYS A N 1
ATOM 995 C CA . LYS A 1 139 ? -18.156 -17.177 18.991 1.00 29.27 458 LYS A CA 1
ATOM 996 C C . LYS A 1 139 ? -17.425 -17.451 17.685 1.00 31.62 458 LYS A C 1
ATOM 997 O O . LYS A 1 139 ? -17.690 -18.462 17.025 1.00 33.57 458 LYS A O 1
ATOM 1003 N N . SER A 1 140 ? -16.525 -16.559 17.286 1.00 26.48 459 SER A N 1
ATOM 1004 C CA . SER A 1 140 ? -15.808 -16.710 16.031 1.00 28.09 459 SER A CA 1
ATOM 1005 C C . SER A 1 140 ? -14.419 -16.114 16.189 1.00 27.31 459 SER A C 1
ATOM 1006 O O . SER A 1 140 ? -14.117 -15.437 17.175 1.00 25.59 459 SER A O 1
ATOM 1009 N N . ASN A 1 141 ? -13.572 -16.380 15.201 1.00 26.43 460 ASN A N 1
ATOM 1010 C CA . ASN A 1 141 ? -12.229 -15.825 15.209 1.00 27.14 460 ASN A CA 1
ATOM 1011 C C . ASN A 1 141 ? -12.261 -14.348 14.841 1.00 24.33 460 ASN A C 1
ATOM 1012 O O . ASN A 1 141 ? -13.124 -13.888 14.087 1.00 22.40 460 ASN A O 1
ATOM 1017 N N . LEU A 1 142 ? -11.313 -13.600 15.395 1.00 23.80 461 LEU A N 1
ATOM 1018 C CA . LEU A 1 142 ? -11.176 -12.194 15.054 1.00 23.26 461 LEU A CA 1
ATOM 1019 C C . LEU A 1 142 ? -10.752 -12.031 13.600 1.00 23.54 461 LEU A C 1
ATOM 1020 O O . LEU A 1 142 ? -10.020 -12.853 13.044 1.00 21.44 461 LEU A O 1
ATOM 1025 N N . LYS A 1 143 ? -11.222 -10.957 12.989 1.00 20.72 462 LYS A N 1
ATOM 1026 C CA . LYS A 1 143 ? -10.658 -10.526 11.726 1.00 24.78 462 LYS A CA 1
ATOM 1027 C C . LYS A 1 143 ? -9.336 -9.813 11.993 1.00 23.89 462 LYS A C 1
ATOM 1028 O O . LYS A 1 143 ? -9.076 -9.380 13.119 1.00 23.83 462 LYS A O 1
ATOM 1034 N N . PRO A 1 144 ? -8.463 -9.717 10.990 1.00 23.71 463 PRO A N 1
ATOM 1035 C CA . PRO A 1 144 ? -7.157 -9.080 11.215 1.00 21.62 463 PRO A CA 1
ATOM 1036 C C . PRO A 1 144 ? -7.304 -7.673 11.775 1.00 22.48 463 PRO A C 1
ATOM 1037 O O . PRO A 1 144 ? -8.134 -6.886 11.316 1.00 21.26 463 PRO A O 1
ATOM 1041 N N . PHE A 1 145 ? -6.504 -7.379 12.804 1.00 23.95 464 PHE A N 1
ATOM 1042 C CA . PHE A 1 145 ? -6.477 -6.086 13.489 1.00 20.27 464 PHE A CA 1
ATOM 1043 C C . PHE A 1 145 ? -7.810 -5.735 14.146 1.00 22.43 464 PHE A C 1
ATOM 1044 O O . PHE A 1 145 ? -8.074 -4.563 14.433 1.00 21.85 464 PHE A O 1
ATOM 1052 N N . GLU A 1 146 ? -8.662 -6.723 14.397 1.00 21.85 465 GLU A N 1
ATOM 1053 C CA . GLU A 1 146 ? -9.877 -6.483 15.158 1.00 22.92 465 GLU A CA 1
ATOM 1054 C C . GLU A 1 146 ? -9.574 -6.536 16.651 1.00 21.59 465 GLU A C 1
ATOM 1055 O O . GLU A 1 146 ? -8.662 -7.240 17.096 1.00 21.02 465 GLU A O 1
ATOM 1061 N N . ARG A 1 147 ? -10.338 -5.768 17.424 1.00 22.24 466 ARG A N 1
ATOM 1062 C CA . ARG A 1 147 ? -10.239 -5.761 18.877 1.00 19.05 466 ARG A CA 1
ATOM 1063 C C . ARG A 1 147 ? -11.608 -6.048 19.474 1.00 23.53 466 ARG A C 1
ATOM 1064 O O . ARG A 1 147 ? -12.606 -5.443 19.071 1.00 24.21 466 ARG A O 1
ATOM 1072 N N . ASP A 1 148 ? -11.649 -6.969 20.433 1.00 24.70 467 ASP A N 1
ATOM 1073 C CA . ASP A 1 148 ? -12.871 -7.326 21.146 1.00 23.64 467 ASP A CA 1
ATOM 1074 C C . ASP A 1 148 ? -12.608 -7.137 22.635 1.00 21.99 467 ASP A C 1
ATOM 1075 O O . ASP A 1 148 ? -11.809 -7.872 23.225 1.00 23.63 467 ASP A O 1
ATOM 1080 N N . ILE A 1 149 ? -13.273 -6.153 23.238 1.00 23.49 468 ILE A N 1
ATOM 1081 C CA . ILE A 1 149 ? -13.140 -5.875 24.664 1.00 21.81 468 ILE A CA 1
ATOM 1082 C C . ILE A 1 149 ? -14.418 -6.200 25.425 1.00 22.48 468 ILE A C 1
ATOM 1083 O O . ILE A 1 149 ? -14.565 -5.794 26.583 1.00 25.39 468 ILE A O 1
ATOM 1088 N N . SER A 1 150 ? -15.348 -6.923 24.807 1.00 24.88 469 SER A N 1
ATOM 1089 C CA . SER A 1 150 ? -16.596 -7.252 25.477 1.00 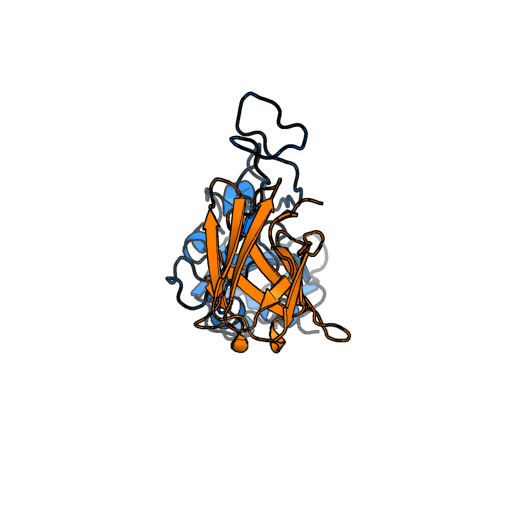23.14 469 SER A CA 1
ATOM 1090 C C . SER A 1 150 ? -16.358 -8.273 26.587 1.00 26.23 469 SER A C 1
ATOM 1091 O O . SER A 1 150 ? -15.384 -9.032 26.580 1.00 25.78 469 SER A O 1
ATOM 1094 N N . THR A 1 151 ? -17.271 -8.278 27.558 1.00 26.62 470 THR A N 1
ATOM 1095 C CA . THR A 1 151 ? -17.190 -9.177 28.702 1.00 27.01 470 THR A CA 1
ATOM 1096 C C . THR A 1 151 ? -18.505 -9.919 28.909 1.00 29.38 470 THR A C 1
ATOM 1097 O O . THR A 1 151 ? -18.854 -10.273 30.038 1.00 28.35 470 THR A O 1
ATOM 1101 N N . GLU A 1 152 ? -19.245 -10.159 27.830 1.00 28.75 471 GLU A N 1
ATOM 1102 C CA . GLU A 1 152 ? -20.498 -10.891 27.926 1.00 31.42 471 GLU A CA 1
ATOM 1103 C C . GLU A 1 152 ? -20.232 -12.354 28.260 1.00 29.67 471 GLU A C 1
ATOM 1104 O O . GLU A 1 152 ? -19.231 -12.939 27.839 1.00 25.49 471 GLU A O 1
ATOM 1110 N N . ILE A 1 153 ? -21.146 -12.948 29.025 1.00 31.09 472 ILE A N 1
ATOM 1111 C CA . ILE A 1 153 ? -20.991 -14.338 29.438 1.00 29.76 472 ILE A CA 1
ATOM 1112 C C . ILE A 1 153 ? -21.081 -15.234 28.210 1.00 29.82 472 ILE A C 1
ATOM 1113 O O . ILE A 1 153 ? -22.067 -15.195 27.465 1.00 29.11 472 ILE A O 1
ATOM 1118 N N . TYR A 1 154 ? -20.048 -16.045 27.996 1.00 28.40 473 TYR A N 1
ATOM 1119 C CA . TYR A 1 154 ? -19.982 -16.906 26.824 1.00 28.15 473 TYR A CA 1
ATOM 1120 C C . TYR A 1 154 ? -20.802 -18.169 27.048 1.00 30.96 473 TYR A C 1
ATOM 1121 O O . TYR A 1 154 ? -20.639 -18.856 28.063 1.00 27.95 473 TYR A O 1
ATOM 1130 N N . GLN A 1 155 ? -21.676 -18.478 26.093 1.00 29.22 474 GLN A N 1
ATOM 1131 C CA . GLN A 1 155 ? -22.528 -19.664 26.148 1.00 29.15 474 GLN A CA 1
ATOM 1132 C C . GLN A 1 155 ? -21.834 -20.784 25.378 1.00 30.51 474 GLN A C 1
ATOM 1133 O O . GLN A 1 155 ? -21.944 -20.872 24.151 1.00 28.69 474 GLN A O 1
ATOM 1139 N N . ALA A 1 156 ? -21.116 -21.640 26.103 1.00 26.77 475 ALA A N 1
ATOM 1140 C CA . ALA A 1 156 ? -20.415 -22.758 25.487 1.00 32.10 475 ALA A CA 1
ATOM 1141 C C . ALA A 1 156 ? -21.307 -23.970 25.259 1.00 32.84 475 ALA A C 1
ATOM 1142 O O . ALA A 1 156 ? -20.871 -24.923 24.604 1.00 27.57 475 ALA A O 1
ATOM 1144 N N . GLY A 1 157 ? -22.532 -23.961 25.777 1.00 33.42 476 GLY A N 1
ATOM 1145 C CA . GLY A 1 157 ? -23.404 -25.112 25.661 1.00 30.34 476 GLY A CA 1
ATOM 1146 C C . GLY A 1 157 ? -24.774 -24.808 25.089 1.00 35.55 476 GLY A C 1
ATOM 1147 O O . GLY A 1 157 ? -24.987 -23.760 24.471 1.00 35.93 476 GLY A O 1
ATOM 1148 N N . SER A 1 158 ? -25.716 -25.728 25.303 1.00 36.57 477 SER A N 1
ATOM 1149 C CA . SER A 1 158 ? -27.042 -25.626 24.708 1.00 37.93 477 SER A CA 1
ATOM 1150 C C . SER A 1 158 ? -28.014 -24.811 25.552 1.00 40.73 477 SER A C 1
ATOM 1151 O O . SER A 1 158 ? -29.029 -24.344 25.024 1.00 40.89 477 SER A O 1
ATOM 1154 N N . THR A 1 159 ? -27.728 -24.630 26.844 1.00 36.89 478 THR A N 1
ATOM 1155 C CA . THR A 1 159 ? -28.630 -23.930 27.751 1.00 40.43 478 THR A CA 1
ATOM 1156 C C . THR A 1 159 ? -28.220 -22.474 27.875 1.00 41.58 478 THR A C 1
ATOM 1157 O O . THR A 1 159 ? -27.035 -22.189 28.105 1.00 41.47 478 THR A O 1
ATOM 1161 N N . PRO A 1 160 ? -29.156 -21.537 27.722 1.00 42.90 479 PRO A N 1
ATOM 1162 C CA . PRO A 1 160 ? -28.787 -20.118 27.775 1.00 44.32 479 PRO A CA 1
ATOM 1163 C C . PRO A 1 160 ? -28.319 -19.720 29.164 1.00 39.28 479 PRO A C 1
ATOM 1164 O O . PRO A 1 160 ? -28.823 -20.206 30.178 1.00 39.28 479 PRO A O 1
ATOM 1168 N N . CYS A 1 161 ? -27.333 -18.827 29.196 1.00 41.60 480 CYS A N 1
ATOM 1169 C CA . CYS A 1 161 ? -26.719 -18.431 30.456 1.00 39.47 480 CYS A CA 1
ATOM 1170 C C . CYS A 1 161 ? -27.551 -17.380 31.175 1.00 38.05 480 CYS A C 1
ATOM 1171 O O . CYS A 1 161 ? -27.784 -17.485 32.385 1.00 45.72 480 CYS A O 1
ATOM 1174 N N . ASN A 1 162 ? -28.010 -16.368 30.439 1.00 42.58 481 ASN A N 1
ATOM 1175 C CA . ASN A 1 162 ? -28.857 -15.304 30.975 1.00 41.83 481 ASN A CA 1
ATOM 1176 C C . ASN A 1 162 ? -28.212 -14.640 32.189 1.00 37.21 481 ASN A C 1
ATOM 1177 O O . ASN A 1 162 ? -28.829 -14.467 33.243 1.00 40.15 481 ASN A O 1
ATOM 1182 N N . GLY A 1 163 ? -26.943 -14.267 32.028 1.00 36.37 482 GLY A N 1
ATOM 1183 C CA . GLY A 1 163 ? -26.221 -13.538 33.045 1.00 39.00 482 GLY A CA 1
ATOM 1184 C C . GLY A 1 163 ? -25.666 -14.366 34.182 1.00 36.46 482 GLY A C 1
ATOM 1185 O O . GLY A 1 163 ? -24.940 -13.818 35.020 1.00 36.56 482 GLY A O 1
ATOM 1186 N N . VAL A 1 164 ? -25.971 -15.660 34.248 1.00 32.93 483 VAL A N 1
ATOM 1187 C CA . VAL A 1 164 ? -25.508 -16.522 35.332 1.00 34.85 483 VAL A CA 1
ATOM 1188 C C . VAL A 1 164 ? -24.309 -17.323 34.849 1.00 30.65 483 VAL A C 1
ATOM 1189 O O . VAL A 1 164 ? -24.376 -17.996 33.812 1.00 32.32 483 VAL A O 1
ATOM 1193 N N . GLU A 1 165 ? -23.216 -17.257 35.602 1.00 28.14 484 GLU A N 1
ATOM 1194 C CA . GLU A 1 165 ? -22.020 -18.022 35.299 1.00 28.58 484 GLU A CA 1
ATOM 1195 C C . GLU A 1 165 ? -22.123 -19.423 35.890 1.00 31.30 484 GLU A C 1
ATOM 1196 O O . GLU A 1 165 ? -22.803 -19.653 36.893 1.00 45.72 484 GLU A O 1
ATOM 1202 N N . GLY A 1 166 ? -21.437 -20.362 35.248 1.00 31.06 485 GLY A N 1
ATOM 1203 C CA . GLY A 1 166 ? -21.473 -21.748 35.675 1.00 27.47 485 GLY A CA 1
ATOM 1204 C C . GLY A 1 166 ? -20.795 -22.616 34.636 1.00 26.58 485 GLY A C 1
ATOM 1205 O O . GLY A 1 166 ? -20.011 -22.125 33.824 1.00 28.36 485 GLY A O 1
ATOM 1206 N N . PHE A 1 167 ? -21.105 -23.909 34.672 1.00 23.54 486 PHE A N 1
ATOM 1207 C CA . PHE A 1 167 ? -20.615 -24.795 33.627 1.00 28.45 486 PHE A CA 1
ATOM 1208 C C . PHE A 1 167 ? -21.204 -24.377 32.286 1.00 26.33 486 PHE A C 1
ATOM 1209 O O . PHE A 1 167 ? -22.403 -24.098 32.183 1.00 24.27 486 PHE A O 1
ATOM 1217 N N . ASN A 1 168 ? -20.344 -24.304 31.268 1.00 26.04 487 ASN A N 1
ATOM 1218 C CA . ASN A 1 168 ? -20.701 -23.889 29.911 1.00 27.09 487 ASN A CA 1
ATOM 1219 C C . ASN A 1 168 ? -21.241 -22.462 29.849 1.00 27.63 487 ASN A C 1
ATOM 1220 O O . ASN A 1 168 ? -21.868 -22.077 28.856 1.00 27.74 487 ASN A O 1
ATOM 1225 N N . CYS A 1 169 ? -20.992 -21.658 30.884 1.00 24.66 488 CYS A N 1
ATOM 1226 C CA . CYS A 1 169 ? -21.439 -20.263 30.941 1.00 25.44 488 CYS A CA 1
ATOM 1227 C C . CYS A 1 169 ? -20.314 -19.452 31.580 1.00 26.94 488 CYS A C 1
ATOM 1228 O O . CYS A 1 169 ? -20.269 -19.287 32.801 1.00 26.29 488 CYS A O 1
ATOM 1231 N N . TYR A 1 170 ? -19.415 -18.935 30.747 1.00 26.24 489 TYR A N 1
ATOM 1232 C CA . TYR A 1 170 ? -18.122 -18.453 31.209 1.00 27.78 489 TYR A CA 1
ATOM 1233 C C . TYR A 1 170 ? -17.963 -16.959 30.981 1.00 27.84 489 TYR A C 1
ATOM 1234 O O . TYR A 1 170 ? -18.183 -16.466 29.869 1.00 23.91 489 TYR A O 1
ATOM 1243 N N . PHE A 1 171 ? -17.576 -16.248 32.037 1.00 24.56 490 PHE A N 1
ATOM 1244 C CA . PHE A 1 171 ? -16.914 -14.966 31.878 1.00 23.23 490 PHE A CA 1
ATOM 1245 C C . PHE A 1 171 ? -15.719 -15.164 30.947 1.00 23.36 490 PHE A C 1
ATOM 1246 O O . PHE A 1 171 ? -14.843 -15.989 31.246 1.00 22.87 490 PHE A O 1
ATOM 1254 N N . PRO A 1 172 ? -15.657 -14.458 29.814 1.00 25.19 491 PRO A N 1
ATOM 1255 C CA . PRO A 1 172 ? -14.775 -14.891 28.718 1.00 24.43 491 PRO A CA 1
ATOM 1256 C C . PRO A 1 172 ? -13.300 -14.580 28.907 1.00 25.62 491 PRO A C 1
ATOM 1257 O O . PRO A 1 172 ? -12.482 -15.095 28.130 1.00 24.49 491 PRO A O 1
ATOM 1261 N N . LEU A 1 173 ? -12.926 -13.762 29.884 1.00 21.16 492 LEU A N 1
ATOM 1262 C CA . LEU A 1 173 ? -11.531 -13.411 30.094 1.00 22.71 492 LEU A CA 1
ATOM 1263 C C . LEU A 1 173 ? -10.934 -14.246 31.221 1.00 23.42 492 LEU A C 1
ATOM 1264 O O . LEU A 1 173 ? -11.621 -14.624 32.173 1.00 22.55 492 LEU A O 1
ATOM 1269 N N . GLN A 1 174 ? -9.643 -14.541 31.092 1.00 21.37 493 GLN A N 1
ATOM 1270 C CA . GLN A 1 174 ? -8.871 -15.213 32.125 1.00 21.40 493 GLN A CA 1
ATOM 1271 C C . GLN A 1 174 ? -7.571 -14.453 32.335 1.00 21.64 493 GLN A C 1
ATOM 1272 O O . GLN A 1 174 ? -7.072 -13.784 31.426 1.00 20.78 493 GLN A O 1
ATOM 1278 N N . SER A 1 175 ? -7.029 -14.555 33.541 1.00 20.34 494 SER A N 1
ATOM 1279 C CA . SER A 1 175 ? -5.803 -13.850 33.874 1.00 18.99 494 SER A CA 1
ATOM 1280 C C . SER A 1 175 ? -4.586 -14.746 33.690 1.00 22.34 494 SER A C 1
ATOM 1281 O O . SER A 1 175 ? -4.644 -15.961 33.896 1.00 23.84 494 SER A O 1
ATOM 1284 N N . TYR A 1 176 ? -3.475 -14.124 33.291 1.00 21.01 495 TYR A N 1
ATOM 1285 C CA . TYR A 1 176 ? -2.208 -14.841 33.225 1.00 20.03 495 TYR A CA 1
ATOM 1286 C C . TYR A 1 176 ? -1.649 -15.130 34.614 1.00 23.33 495 TYR A C 1
ATOM 1287 O O . TYR A 1 176 ? -1.005 -16.165 34.817 1.00 30.26 495 TYR A O 1
ATOM 1296 N N . GLY A 1 177 ? -1.875 -14.230 35.570 1.00 21.46 496 GLY A N 1
ATOM 1297 C CA . GLY A 1 177 ? -1.377 -14.400 36.922 1.00 26.59 496 GLY A CA 1
ATOM 1298 C C . GLY A 1 177 ? 0.120 -14.629 36.997 1.00 28.75 496 GLY A C 1
ATOM 1299 O O . GLY A 1 177 ? 0.574 -15.551 37.681 1.00 24.15 496 GLY A O 1
ATOM 1300 N N . PHE A 1 178 ? 0.891 -13.798 36.294 1.00 21.59 497 PHE A N 1
ATOM 1301 C CA . PHE A 1 178 ? 2.337 -13.977 36.229 1.00 24.81 497 PHE A CA 1
ATOM 1302 C C . PHE A 1 178 ? 2.966 -13.911 37.617 1.00 25.10 497 PHE A C 1
ATOM 1303 O O . PHE A 1 178 ? 2.742 -12.960 38.371 1.00 24.85 497 PHE A O 1
ATOM 1311 N N . GLN A 1 179 ? 3.766 -14.924 37.949 1.00 25.83 498 GLN A N 1
ATOM 1312 C CA . GLN A 1 179 ? 4.599 -14.888 39.140 1.00 25.75 498 GLN A CA 1
ATOM 1313 C C . GLN A 1 179 ? 6.058 -15.119 38.753 1.00 24.39 498 GLN A C 1
ATOM 1314 O O . GLN A 1 179 ? 6.339 -15.821 37.777 1.00 24.34 498 GLN A O 1
ATOM 1320 N N . PRO A 1 180 ? 7.006 -14.544 39.501 1.00 25.75 499 PRO A N 1
ATOM 1321 C CA . PRO A 1 180 ? 8.372 -14.380 38.968 1.00 24.63 499 PRO A CA 1
ATOM 1322 C C . PRO A 1 180 ? 9.129 -15.670 38.678 1.00 29.11 499 PRO A C 1
ATOM 1323 O O . PRO A 1 180 ? 10.091 -15.627 37.901 1.00 31.57 499 PRO A O 1
ATOM 1327 N N . THR A 1 181 ? 8.754 -16.812 39.256 1.00 27.98 500 THR A N 1
ATOM 1328 C CA . THR A 1 181 ? 9.506 -18.039 39.015 1.00 27.69 500 THR A CA 1
ATOM 1329 C C . THR A 1 181 ? 8.809 -18.980 38.036 1.00 26.67 500 THR A C 1
ATOM 1330 O O . THR A 1 181 ? 9.149 -20.167 37.984 1.00 29.89 500 THR A O 1
ATOM 1334 N N . ASN A 1 182 ? 7.855 -18.478 37.255 1.00 28.40 501 ASN A N 1
ATOM 1335 C CA . ASN A 1 182 ? 7.269 -19.279 36.188 1.00 28.70 501 ASN A CA 1
ATOM 1336 C C . ASN A 1 182 ? 8.343 -19.739 35.210 1.00 24.23 501 ASN A C 1
ATOM 1337 O O . ASN A 1 182 ? 9.362 -19.072 35.014 1.00 22.17 501 ASN A O 1
ATOM 1342 N N . GLY A 1 183 ? 8.105 -20.893 34.592 1.00 25.84 502 GLY A N 1
ATOM 1343 C CA . GLY A 1 183 ? 8.901 -21.276 33.441 1.00 27.11 502 GLY A CA 1
ATOM 1344 C C . GLY A 1 183 ? 8.803 -20.238 32.340 1.00 28.32 502 GLY A C 1
ATOM 1345 O O . GLY A 1 183 ? 7.821 -19.498 32.239 1.00 24.99 502 GLY A O 1
ATOM 1346 N N . VAL A 1 184 ? 9.843 -20.186 31.502 1.00 27.12 503 VAL A N 1
ATOM 1347 C CA . VAL A 1 184 ? 9.965 -19.089 30.544 1.00 28.85 503 VAL A CA 1
ATOM 1348 C C . VAL A 1 184 ? 8.786 -19.063 29.578 1.00 27.17 503 VAL A C 1
ATOM 1349 O O . VAL A 1 184 ? 8.383 -17.991 29.109 1.00 28.51 503 VAL A O 1
ATOM 1353 N N . GLY A 1 185 ? 8.200 -20.225 29.279 1.00 28.68 504 GLY A N 1
ATOM 1354 C CA . GLY A 1 185 ? 7.020 -20.262 28.435 1.00 28.37 504 GLY A CA 1
ATOM 1355 C C . GLY A 1 185 ? 5.790 -19.653 29.073 1.00 29.55 504 GLY A C 1
ATOM 1356 O O . GLY A 1 185 ? 4.850 -19.289 28.360 1.00 28.42 504 GLY A O 1
ATOM 1357 N N . TYR A 1 186 ? 5.777 -19.533 30.400 1.00 27.67 505 TYR A N 1
ATOM 1358 C CA . TYR A 1 186 ? 4.675 -18.918 31.128 1.00 28.38 505 TYR A CA 1
ATOM 1359 C C . TYR A 1 186 ? 5.043 -17.555 31.697 1.00 25.65 505 TYR A C 1
ATOM 1360 O O . TYR A 1 186 ? 4.257 -16.976 32.454 1.00 26.60 505 TYR A O 1
ATOM 1369 N N . GLN A 1 187 ? 6.213 -17.030 31.357 1.00 24.28 506 GLN A N 1
ATOM 1370 C CA . GLN A 1 187 ? 6.606 -15.702 31.790 1.00 23.78 506 GLN A CA 1
ATOM 1371 C C . GLN A 1 187 ? 6.040 -14.645 30.847 1.00 23.19 506 GLN A C 1
ATOM 1372 O O . GLN A 1 187 ? 5.759 -14.926 29.679 1.00 23.63 506 GLN A O 1
ATOM 1378 N N . PRO A 1 188 ? 5.859 -13.416 31.330 1.00 23.51 507 PRO A N 1
ATOM 1379 C CA . PRO A 1 188 ? 5.312 -12.371 30.461 1.00 22.25 507 PRO A CA 1
ATOM 1380 C C . PRO A 1 188 ? 6.335 -11.900 29.440 1.00 20.37 507 PRO A C 1
ATOM 1381 O O . PRO A 1 188 ? 7.530 -11.791 29.723 1.00 20.88 507 PRO A O 1
ATOM 1385 N N . TYR A 1 189 ? 5.841 -11.634 28.237 1.00 21.48 508 TYR A N 1
ATOM 1386 C CA . TYR A 1 189 ? 6.598 -11.043 27.149 1.00 19.31 508 TYR A CA 1
ATOM 1387 C C . TYR A 1 189 ? 5.819 -9.845 26.636 1.00 19.30 508 TYR A C 1
ATOM 1388 O O . TYR A 1 189 ? 4.617 -9.952 26.344 1.00 20.62 508 TYR A O 1
ATOM 1397 N N . ARG A 1 190 ? 6.500 -8.706 26.564 1.00 20.19 509 ARG A N 1
ATOM 1398 C CA . ARG A 1 190 ? 5.941 -7.523 25.936 1.00 20.05 509 ARG A CA 1
ATOM 1399 C C . ARG A 1 190 ? 6.168 -7.594 24.433 1.00 19.63 509 ARG A C 1
ATOM 1400 O O . ARG A 1 190 ? 7.240 -8.000 23.966 1.00 20.35 509 ARG A O 1
ATOM 1408 N N . VAL A 1 191 ? 5.132 -7.221 23.683 1.00 18.97 510 VAL A N 1
ATOM 1409 C CA . VAL A 1 191 ? 5.100 -7.325 22.231 1.00 16.81 510 VAL A CA 1
ATOM 1410 C C . VAL A 1 191 ? 4.684 -5.979 21.658 1.00 20.13 510 VAL A C 1
ATOM 1411 O O . VAL A 1 191 ? 3.713 -5.367 22.129 1.00 21.55 510 VAL A O 1
ATOM 1415 N N . VAL A 1 192 ? 5.430 -5.529 20.648 1.00 20.76 511 VAL A N 1
ATOM 1416 C CA . VAL A 1 192 ? 5.103 -4.373 19.823 1.00 18.53 511 VAL A CA 1
ATOM 1417 C C . VAL A 1 192 ? 5.095 -4.829 18.368 1.00 20.18 511 VAL A C 1
ATOM 1418 O O . VAL A 1 192 ? 6.098 -5.355 17.865 1.00 20.28 511 VAL A O 1
ATOM 1422 N N . VAL A 1 193 ? 3.963 -4.639 17.701 1.00 19.63 512 VAL A N 1
ATOM 1423 C CA . VAL A 1 193 ? 3.811 -4.898 16.277 1.00 20.29 512 VAL A CA 1
ATOM 1424 C C . VAL A 1 193 ? 3.761 -3.551 15.571 1.00 21.53 512 VAL A C 1
ATOM 1425 O O . VAL A 1 193 ? 2.872 -2.732 15.839 1.00 17.64 512 VAL A O 1
ATOM 1429 N N . LEU A 1 194 ? 4.720 -3.318 14.683 1.00 22.05 513 LEU A N 1
ATOM 1430 C CA . LEU A 1 194 ? 4.806 -2.085 13.915 1.00 21.01 513 LEU A CA 1
ATOM 1431 C C . LEU A 1 194 ? 4.211 -2.323 12.534 1.00 20.25 513 LEU A C 1
ATOM 1432 O O . LEU A 1 194 ? 4.715 -3.153 11.771 1.00 22.60 513 LEU A O 1
ATOM 1437 N N . SER A 1 195 ? 3.130 -1.615 12.232 1.00 20.85 514 SER A N 1
ATOM 1438 C CA . SER A 1 195 ? 2.558 -1.573 10.896 1.00 21.33 514 SER A CA 1
ATOM 1439 C C . SER A 1 195 ? 3.032 -0.300 10.214 1.00 25.23 514 SER A C 1
ATOM 1440 O O . SER A 1 195 ? 2.949 0.786 10.796 1.00 20.40 514 SER A O 1
ATOM 1443 N N . PHE A 1 196 ? 3.540 -0.438 8.996 1.00 19.05 515 PHE A N 1
ATOM 1444 C CA . PHE A 1 196 ? 4.041 0.693 8.223 1.00 21.58 515 PHE A CA 1
ATOM 1445 C C . PHE A 1 196 ? 3.001 1.013 7.156 1.00 24.17 515 PHE A C 1
ATO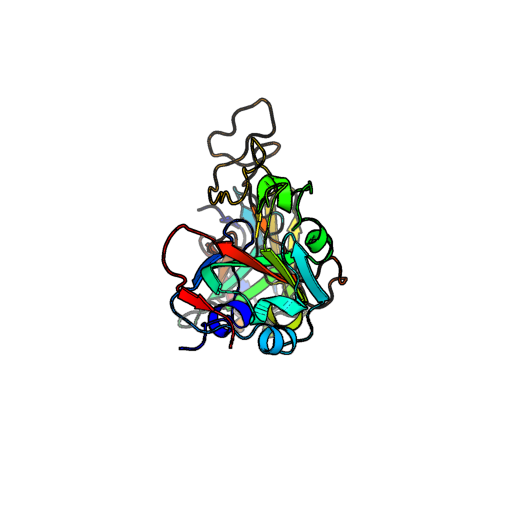M 1446 O O . PHE A 1 196 ? 2.885 0.309 6.151 1.00 23.90 515 PHE A O 1
ATOM 1454 N N . GLU A 1 197 ? 2.236 2.074 7.391 1.00 21.40 516 GLU A N 1
ATOM 1455 C CA . GLU A 1 197 ? 1.140 2.436 6.506 1.00 21.48 516 GLU A CA 1
ATOM 1456 C C . GLU A 1 197 ? 1.659 3.224 5.313 1.00 22.66 516 GLU A C 1
ATOM 1457 O O . GLU A 1 197 ? 2.395 4.203 5.474 1.00 20.21 516 GLU A O 1
ATOM 1463 N N . LEU A 1 198 ? 1.274 2.792 4.116 1.00 19.16 517 LEU A N 1
ATOM 1464 C CA . LEU A 1 198 ? 1.626 3.465 2.868 1.00 23.74 517 LEU A CA 1
ATOM 1465 C C . LEU A 1 198 ? 0.336 3.967 2.230 1.00 22.82 517 LEU A C 1
ATOM 1466 O O . LEU A 1 198 ? -0.434 3.183 1.666 1.00 24.77 517 LEU A O 1
ATOM 1471 N N . LEU A 1 199 ? 0.097 5.269 2.330 1.00 21.90 518 LEU A N 1
ATOM 1472 C CA . LEU A 1 199 ? -1.026 5.916 1.673 1.00 21.92 518 LEU A CA 1
ATOM 1473 C C . LEU A 1 199 ? -0.512 6.793 0.542 1.00 22.57 518 LEU A C 1
ATOM 1474 O O . LEU A 1 199 ? 0.658 7.181 0.510 1.00 23.54 518 LEU A O 1
ATOM 1479 N N . HIS A 1 200 ? -1.409 7.108 -0.392 1.00 23.07 519 HIS A N 1
ATOM 1480 C CA . HIS A 1 200 ? -1.073 7.995 -1.505 1.00 25.08 519 HIS A CA 1
ATOM 1481 C C . HIS A 1 200 ? -1.203 9.439 -1.023 1.00 23.47 519 HIS A C 1
ATOM 1482 O O . HIS A 1 200 ? -2.084 10.206 -1.417 1.00 25.34 519 HIS A O 1
ATOM 1489 N N . ALA A 1 201 ? -0.283 9.788 -0.132 1.00 24.71 520 ALA A N 1
ATOM 1490 C CA . ALA A 1 201 ? -0.215 11.076 0.535 1.00 24.48 520 ALA A CA 1
ATOM 1491 C C . ALA A 1 201 ? 1.227 11.298 0.959 1.00 26.86 520 ALA A C 1
ATOM 1492 O O . ALA A 1 201 ? 2.022 10.348 0.962 1.00 26.87 520 ALA A O 1
ATOM 1494 N N . PRO A 1 202 ? 1.613 12.531 1.287 1.00 27.66 521 PRO A N 1
ATOM 1495 C CA . PRO A 1 202 ? 3.004 12.771 1.686 1.00 25.96 521 PRO A CA 1
ATOM 1496 C C . PRO A 1 202 ? 3.387 11.952 2.910 1.00 27.59 521 PRO A C 1
ATOM 1497 O O . PRO A 1 202 ? 2.593 11.774 3.837 1.00 27.58 521 PRO A O 1
ATOM 1501 N N . ALA A 1 203 ? 4.611 11.433 2.892 1.00 27.04 522 ALA A N 1
ATOM 1502 C CA . ALA A 1 203 ? 5.123 10.680 4.025 1.00 27.57 522 ALA A CA 1
ATOM 1503 C C . ALA A 1 203 ? 5.330 11.596 5.222 1.00 28.34 522 ALA A C 1
ATOM 1504 O O . ALA A 1 203 ? 5.669 12.773 5.078 1.00 29.96 522 ALA A O 1
ATOM 1506 N N . THR A 1 204 ? 5.111 11.043 6.420 1.00 26.65 523 THR A N 1
ATOM 1507 C CA . THR A 1 204 ? 5.360 11.766 7.657 1.00 25.82 523 THR A CA 1
ATOM 1508 C C . THR A 1 204 ? 6.345 11.067 8.584 1.00 22.79 523 THR A C 1
ATOM 1509 O O . THR A 1 204 ? 6.840 11.706 9.518 1.00 25.57 523 THR A O 1
ATOM 1513 N N . VAL A 1 205 ? 6.652 9.792 8.361 1.00 24.68 524 VAL A N 1
ATOM 1514 C CA . VAL A 1 205 ? 7.602 9.054 9.189 1.00 26.12 524 VAL A CA 1
ATOM 1515 C C . VAL A 1 205 ? 8.715 8.549 8.281 1.00 26.80 524 VAL A C 1
ATOM 1516 O O . VAL A 1 205 ? 8.481 7.694 7.418 1.00 26.40 524 VAL A O 1
ATOM 1520 N N . CYS A 1 206 ? 9.924 9.070 8.478 1.00 27.20 525 CYS A N 1
ATOM 1521 C CA . CYS A 1 206 ? 11.082 8.694 7.682 1.00 25.08 525 CYS A CA 1
ATOM 1522 C C . CYS A 1 206 ? 12.226 8.274 8.591 1.00 27.82 525 CYS A C 1
ATOM 1523 O O . CYS A 1 206 ? 12.252 8.590 9.784 1.00 26.32 525 CYS A O 1
ATOM 1526 N N . GLY A 1 207 ? 13.186 7.557 8.001 1.00 24.77 526 GLY A N 1
ATOM 1527 C CA . GLY A 1 207 ? 14.419 7.267 8.672 1.00 28.75 526 GLY A CA 1
ATOM 1528 C C . GLY A 1 207 ? 15.326 8.485 8.717 1.00 30.22 526 GLY A C 1
ATOM 1529 O O . GLY A 1 207 ? 15.009 9.546 8.164 1.00 32.01 526 GLY A O 1
ATOM 1530 N N . PRO A 1 208 ? 16.482 8.339 9.385 1.00 27.64 527 PRO A N 1
ATOM 1531 C CA . PRO A 1 208 ? 17.449 9.435 9.543 1.00 30.33 527 PRO A CA 1
ATOM 1532 C C . PRO A 1 208 ? 17.914 10.031 8.214 1.00 30.79 527 PRO A C 1
ATOM 1533 O O . PRO A 1 208 ? 18.245 9.274 7.300 1.00 31.96 527 PRO A O 1
ATOM 1537 N N . LEU B 2 2 ? -24.239 -7.934 46.091 1.00 44.71 2 LEU B N 1
ATOM 1538 C CA . LEU B 2 2 ? -22.856 -8.371 46.253 1.00 40.27 2 LEU B CA 1
ATOM 1539 C C . LEU B 2 2 ? -22.617 -9.740 45.626 1.00 38.95 2 LEU B C 1
ATOM 1540 O O . LEU B 2 2 ? -23.525 -10.567 45.540 1.00 41.53 2 LEU B O 1
ATOM 1545 N N . GLN B 2 3 ? -21.381 -9.969 45.189 1.00 32.17 3 GLN B N 1
ATOM 1546 C CA . GLN B 2 3 ? -20.983 -11.249 44.623 1.00 30.13 3 GLN B CA 1
ATOM 1547 C C . GLN B 2 3 ? -20.242 -12.131 45.615 1.00 30.53 3 GLN B C 1
ATOM 1548 O O . GLN B 2 3 ? -20.049 -13.319 45.338 1.00 31.05 3 GLN B O 1
ATOM 1554 N N . LEU B 2 4 ? -19.822 -11.584 46.753 1.00 28.52 4 LEU B N 1
ATOM 1555 C CA . LEU B 2 4 ? -19.069 -12.318 47.761 1.00 26.26 4 LEU B CA 1
ATOM 1556 C C . LEU B 2 4 ? -19.883 -12.342 49.046 1.00 26.58 4 LEU B C 1
ATOM 1557 O O . LEU B 2 4 ? -20.257 -11.286 49.565 1.00 28.60 4 LEU B O 1
ATOM 1562 N N . VAL B 2 5 ? -20.151 -13.541 49.553 1.00 25.21 5 VAL B N 1
ATOM 1563 C CA . VAL B 2 5 ? -20.981 -13.739 50.735 1.00 22.88 5 VAL B CA 1
ATOM 1564 C C . VAL B 2 5 ? -20.122 -14.373 51.817 1.00 27.49 5 VAL B C 1
ATOM 1565 O O . VAL B 2 5 ? -19.658 -15.509 51.661 1.00 27.66 5 VAL B O 1
ATOM 1569 N N . GLU B 2 6 ? -19.920 -13.648 52.913 1.00 24.49 6 GLU B N 1
ATOM 1570 C CA . GLU B 2 6 ? -19.101 -14.121 54.016 1.00 29.18 6 GLU B CA 1
ATOM 1571 C C . GLU B 2 6 ? -19.953 -14.835 55.059 1.00 25.95 6 GLU B C 1
ATOM 1572 O O . GLU B 2 6 ? -21.151 -14.577 55.197 1.00 26.13 6 GLU B O 1
ATOM 1578 N N . SER B 2 7 ? -19.314 -15.737 55.799 1.00 28.96 7 SER B N 1
ATOM 1579 C CA . SER B 2 7 ? -19.930 -16.356 56.964 1.00 25.94 7 SER B CA 1
ATOM 1580 C C . SER B 2 7 ? -18.844 -16.616 57.997 1.00 27.13 7 SER B C 1
ATOM 1581 O O . SER B 2 7 ? -17.652 -16.615 57.685 1.00 24.33 7 SER B O 1
ATOM 1584 N N . GLY B 2 8 ? -19.273 -16.829 59.238 1.00 25.93 8 GLY B N 1
ATOM 1585 C CA . GLY B 2 8 ? -18.363 -16.953 60.362 1.00 24.85 8 GLY B CA 1
ATOM 1586 C C . GLY B 2 8 ? -18.166 -15.626 61.073 1.00 27.83 8 GLY B C 1
ATOM 1587 O O . GLY B 2 8 ? -18.797 -14.613 60.762 1.00 27.84 8 GLY B O 1
ATOM 1588 N N . GLY B 2 9 ? -17.267 -15.644 62.052 1.00 24.51 9 GLY B N 1
ATOM 1589 C CA . GLY B 2 9 ? -16.886 -14.456 62.792 1.00 25.68 9 GLY B CA 1
ATOM 1590 C C . GLY B 2 9 ? -17.468 -14.442 64.196 1.00 29.80 9 GLY B C 1
ATOM 1591 O O . GLY B 2 9 ? -18.063 -15.414 64.672 1.00 22.67 9 GLY B O 1
ATOM 1592 N N . GLY B 2 10 ? -17.275 -13.307 64.870 1.00 27.06 10 GLY B N 1
ATOM 1593 C CA . GLY B 2 10 ? -17.849 -13.079 66.179 1.00 27.44 10 GLY B CA 1
ATOM 1594 C C . GLY B 2 10 ? -16.790 -12.758 67.222 1.00 27.16 10 GLY B C 1
ATOM 1595 O O . GLY B 2 10 ? -15.716 -12.223 66.905 1.00 27.54 10 GLY B O 1
ATOM 1596 N N . LEU B 2 11 ? -17.100 -13.098 68.469 1.00 26.70 11 LEU B N 1
ATOM 1597 C CA . LEU B 2 11 ? -16.272 -12.754 69.619 1.00 26.17 11 LEU B CA 1
ATOM 1598 C C . LEU B 2 11 ? -15.519 -13.983 70.110 1.00 27.53 11 LEU B C 1
ATOM 1599 O O . LEU B 2 11 ? -16.107 -15.058 70.262 1.00 26.19 11 LEU B O 1
ATOM 1604 N N . VAL B 2 12 ? -14.222 -13.818 70.368 1.00 27.65 12 VAL B N 1
ATOM 1605 C CA . VAL B 2 12 ? -13.379 -14.907 70.841 1.00 31.54 12 VAL B CA 1
ATOM 1606 C C . VAL B 2 12 ? -12.377 -14.355 71.847 1.00 36.09 12 VAL B C 1
ATOM 1607 O O . VAL B 2 12 ? -12.049 -13.164 71.840 1.00 34.39 12 VAL B O 1
ATOM 1611 N N . GLN B 2 13 ? -11.907 -15.229 72.733 1.00 33.95 13 GLN B N 1
ATOM 1612 C CA . GLN B 2 13 ? -10.857 -14.865 73.673 1.00 36.09 13 GLN B CA 1
ATOM 1613 C C . GLN B 2 13 ? -9.487 -15.017 73.023 1.00 36.78 13 GLN B C 1
ATOM 1614 O O . GLN B 2 13 ? -9.301 -15.809 72.093 1.00 34.95 13 GLN B O 1
ATOM 1620 N N . ALA B 2 14 ? -8.525 -14.239 73.519 1.00 36.42 14 ALA B N 1
ATOM 1621 C CA . ALA B 2 14 ? -7.158 -14.333 73.026 1.00 35.42 14 ALA B CA 1
ATOM 1622 C C . ALA B 2 14 ? -6.640 -15.757 73.177 1.00 35.99 14 ALA B C 1
ATOM 1623 O O . ALA B 2 14 ? -6.882 -16.420 74.190 1.00 35.39 14 ALA B O 1
ATOM 1625 N N . GLY B 2 15 ? -5.933 -16.230 72.153 1.00 33.78 15 GLY B N 1
ATOM 1626 C CA . GLY B 2 15 ? -5.521 -17.613 72.078 1.00 32.37 15 GLY B CA 1
ATOM 1627 C C . GLY B 2 15 ? -6.539 -18.541 71.453 1.00 31.19 15 GLY B C 1
ATOM 1628 O O . GLY B 2 15 ? -6.209 -19.702 71.178 1.00 32.78 15 GLY B O 1
ATOM 1629 N N . GLY B 2 16 ? -7.762 -18.072 71.221 1.00 31.21 16 GLY B N 1
ATOM 1630 C CA . GLY B 2 16 ? -8.795 -18.885 70.619 1.00 31.86 16 GLY B CA 1
ATOM 1631 C C . GLY B 2 16 ? -8.651 -18.967 69.111 1.00 28.35 16 GLY B C 1
ATOM 1632 O O . GLY B 2 16 ? -7.674 -18.512 68.516 1.00 28.92 16 GLY B O 1
ATOM 1633 N N . SER B 2 17 ? -9.662 -19.566 68.486 1.00 28.63 17 SER B N 1
ATOM 1634 C CA . SER B 2 17 ? -9.665 -19.764 67.044 1.00 27.85 17 SER B CA 1
ATOM 1635 C C . SER B 2 17 ? -11.060 -19.514 66.488 1.00 26.43 17 SER B C 1
ATOM 1636 O O . SER B 2 17 ? -12.051 -19.478 67.223 1.00 26.84 17 SER B O 1
ATOM 1639 N N . MET B 2 18 ? -11.118 -19.332 65.172 1.00 28.86 18 MET B N 1
ATOM 1640 C CA . MET B 2 18 ? -12.374 -19.275 64.432 1.00 26.60 18 MET B CA 1
ATOM 1641 C C . MET B 2 18 ? -12.040 -19.386 62.951 1.00 26.88 18 MET B C 1
ATOM 1642 O O . MET B 2 18 ? -10.872 -19.351 62.555 1.00 26.55 18 MET B O 1
ATOM 1647 N N . ARG B 2 19 ? -13.083 -19.513 62.135 1.00 27.54 19 ARG B N 1
ATOM 1648 C CA . ARG B 2 19 ? -12.922 -19.807 60.717 1.00 26.12 19 ARG B CA 1
ATOM 1649 C C . ARG B 2 19 ? -13.914 -18.986 59.908 1.00 27.24 19 ARG B C 1
ATOM 1650 O O . ARG B 2 19 ? -15.121 -19.043 60.160 1.00 25.95 19 ARG B O 1
ATOM 1658 N N . LEU B 2 20 ? -13.405 -18.221 58.946 1.00 28.26 20 LEU B N 1
ATOM 1659 C CA . LEU B 2 20 ? -14.240 -17.431 58.052 1.00 27.50 20 LEU B CA 1
ATOM 1660 C C . LEU B 2 20 ? -14.417 -18.159 56.729 1.00 24.80 20 LEU B C 1
ATOM 1661 O O . LEU B 2 20 ? -13.494 -18.817 56.241 1.00 25.20 20 LEU B O 1
ATOM 1666 N N . SER B 2 21 ? -15.609 -18.035 56.155 1.00 25.29 21 SER B N 1
ATOM 1667 C CA . SER B 2 21 ? -15.937 -18.635 54.874 1.00 24.92 21 SER B CA 1
ATOM 1668 C C . SER B 2 21 ? -16.438 -17.557 53.924 1.00 25.37 21 SER B C 1
ATOM 1669 O O . SER B 2 21 ? -16.911 -16.499 54.346 1.00 23.93 21 SER B O 1
ATOM 1672 N N . CYS B 2 22 ? -16.325 -17.835 52.628 1.00 24.39 22 CYS B N 1
ATOM 1673 C CA . CYS B 2 22 ? -16.796 -16.903 51.613 1.00 25.56 22 CYS B CA 1
ATOM 1674 C C . CYS B 2 22 ? -17.125 -17.671 50.346 1.00 25.44 22 CYS B C 1
ATOM 1675 O O . CYS B 2 22 ? -16.334 -18.508 49.906 1.00 28.50 22 CYS B O 1
ATOM 1678 N N . ALA B 2 23 ? -18.284 -17.382 49.767 1.00 26.31 23 ALA B N 1
ATOM 1679 C CA . ALA B 2 23 ? -18.720 -17.998 48.524 1.00 25.52 23 ALA B CA 1
ATOM 1680 C C . ALA B 2 23 ? -18.977 -16.906 47.498 1.00 25.98 23 ALA B C 1
ATOM 1681 O O . ALA B 2 23 ? -19.636 -15.905 47.802 1.00 23.03 23 ALA B O 1
ATOM 1683 N N . ALA B 2 24 ? -18.447 -17.095 46.294 1.00 24.93 24 ALA B N 1
ATOM 1684 C CA . ALA B 2 24 ? -18.668 -16.178 45.186 1.00 25.43 24 ALA B CA 1
ATOM 1685 C C . ALA B 2 24 ? -19.763 -16.717 44.278 1.00 21.92 24 ALA B C 1
ATOM 1686 O O . ALA B 2 24 ? -19.850 -17.925 44.045 1.00 26.46 24 ALA B O 1
ATOM 1688 N N . SER B 2 25 ? -20.604 -15.816 43.777 1.00 24.98 25 SER B N 1
ATOM 1689 C CA . SER B 2 25 ? -21.607 -16.168 42.782 1.00 26.13 25 SER B CA 1
ATOM 1690 C C . SER B 2 25 ? -21.118 -15.939 41.357 1.00 28.11 25 SER B C 1
ATOM 1691 O O . SER B 2 25 ? -21.875 -16.172 40.409 1.00 27.02 25 SER B O 1
ATOM 1694 N N . ILE B 2 26 ? -19.878 -15.483 41.189 1.00 25.75 26 ILE B N 1
ATOM 1695 C CA . ILE B 2 26 ? -19.217 -15.419 39.895 1.00 26.82 26 ILE B CA 1
ATOM 1696 C C . ILE B 2 26 ? -17.946 -16.259 39.976 1.00 25.44 26 ILE B C 1
ATOM 1697 O O . ILE B 2 26 ? -17.509 -16.660 41.054 1.00 23.73 26 ILE B O 1
ATOM 1702 N N . SER B 2 27 ? -17.355 -16.524 38.816 1.00 25.55 27 SER B N 1
ATOM 1703 C CA . SER B 2 27 ? -16.179 -17.382 38.737 1.00 24.65 27 SER B CA 1
ATOM 1704 C C . SER B 2 27 ? -14.914 -16.543 38.875 1.00 27.09 27 SER B C 1
ATOM 1705 O O . SER B 2 27 ? -14.709 -15.589 38.117 1.00 25.30 27 SER B O 1
ATOM 1708 N N . PHE B 2 28 ? -14.073 -16.896 39.847 1.00 22.58 28 PHE B N 1
ATOM 1709 C CA . PHE B 2 28 ? -12.748 -16.311 39.987 1.00 24.01 28 PHE B CA 1
ATOM 1710 C C . PHE B 2 28 ? -11.648 -17.256 39.512 1.00 21.69 28 PHE B C 1
ATOM 1711 O O . PHE B 2 28 ? -10.498 -17.131 39.945 1.00 24.57 28 PHE B O 1
ATOM 1719 N N . SER B 2 29 ? -11.982 -18.199 38.633 1.00 23.78 29 SER B N 1
ATOM 1720 C CA . SER B 2 29 ? -10.974 -19.069 38.043 1.00 26.77 29 SER B CA 1
ATOM 1721 C C . SER B 2 29 ? -9.917 -18.234 37.329 1.00 24.04 29 SER B C 1
ATOM 1722 O O . SER B 2 29 ? -10.244 -17.345 36.539 1.00 23.20 29 SER B O 1
ATOM 1725 N N . SER B 2 30 ? -8.647 -18.518 37.634 1.00 23.33 30 SER B N 1
ATOM 1726 C CA . SER B 2 30 ? -7.438 -17.809 37.211 1.00 22.43 30 SER B CA 1
ATOM 1727 C C . SER B 2 30 ? -7.265 -16.470 37.919 1.00 22.62 30 SER B C 1
ATOM 1728 O O . SER B 2 30 ? -6.231 -15.819 37.734 1.00 23.11 30 SER B O 1
ATOM 1731 N N . PHE B 2 31 ? -8.220 -16.049 38.737 1.00 21.60 31 PHE B N 1
ATOM 1732 C CA . PHE B 2 31 ? -8.179 -14.785 39.449 1.00 20.47 31 PHE B CA 1
ATOM 1733 C C . PHE B 2 31 ? -7.952 -15.017 40.939 1.00 23.81 31 PHE B C 1
ATOM 1734 O O . PHE B 2 31 ? -8.170 -16.123 41.445 1.00 24.69 31 PHE B O 1
ATOM 1742 N N . PRO B 2 32 ? -7.495 -14.006 41.675 1.00 22.60 32 PRO B N 1
ATOM 1743 C CA . PRO B 2 32 ? -7.233 -14.198 43.102 1.00 23.47 32 PRO B CA 1
ATOM 1744 C C . PRO B 2 32 ? -8.468 -14.000 43.967 1.00 24.82 32 PRO B C 1
ATOM 1745 O O . PRO B 2 32 ? -9.363 -13.208 43.666 1.00 22.79 32 PRO B O 1
ATOM 1749 N N . MET B 2 33 ? -8.503 -14.759 45.059 1.00 24.56 33 MET B N 1
ATOM 1750 C CA . MET B 2 33 ? -9.453 -14.557 46.141 1.00 22.82 33 MET B CA 1
ATOM 1751 C C . MET B 2 33 ? -8.675 -14.495 47.447 1.00 25.92 33 MET B C 1
ATOM 1752 O O . MET B 2 33 ? -7.586 -15.065 47.559 1.00 25.87 33 MET B O 1
ATOM 1757 N N . GLY B 2 34 ? -9.226 -13.800 48.431 1.00 22.16 34 GLY B N 1
ATOM 1758 C CA . GLY B 2 34 ? -8.518 -13.671 49.687 1.00 25.28 34 GLY B CA 1
ATOM 1759 C C . GLY B 2 34 ? -9.304 -12.908 50.726 1.00 24.25 34 GLY B C 1
ATOM 1760 O O . GLY B 2 34 ? -10.531 -12.812 50.660 1.00 24.89 34 GLY B O 1
ATOM 1761 N N . TRP B 2 35 ? -8.570 -12.363 51.693 1.00 25.46 35 TRP B N 1
ATOM 1762 C CA . TRP B 2 35 ? -9.164 -11.718 52.853 1.00 26.75 35 TRP B CA 1
ATOM 1763 C C . TRP B 2 35 ? -8.414 -10.437 53.179 1.00 27.15 35 TRP B C 1
ATOM 1764 O O . TRP B 2 35 ? -7.180 -10.423 53.198 1.00 29.79 35 TRP B O 1
ATOM 1775 N N . HIS B 2 36 ? -9.164 -9.367 53.423 1.00 25.15 36 HIS B N 1
ATOM 1776 C CA . HIS B 2 36 ? -8.635 -8.115 53.936 1.00 28.97 36 HIS B CA 1
ATOM 1777 C C . HIS B 2 36 ? -9.277 -7.826 55.287 1.00 31.61 36 HIS B C 1
ATOM 1778 O O . HIS B 2 36 ? -10.298 -8.417 55.650 1.00 29.82 36 HIS B O 1
ATOM 1785 N N . ARG B 2 37 ? -8.668 -6.911 56.038 1.00 32.83 37 ARG B N 1
ATOM 1786 C CA . ARG B 2 37 ? -9.232 -6.510 57.318 1.00 32.47 37 ARG B CA 1
ATOM 1787 C C . ARG B 2 37 ? -8.965 -5.032 57.549 1.00 37.76 37 ARG B C 1
ATOM 1788 O O . ARG B 2 37 ? -8.001 -4.468 57.022 1.00 36.05 37 ARG B O 1
ATOM 1796 N N . GLN B 2 38 ? -9.835 -4.410 58.343 1.00 34.35 38 GLN B N 1
ATOM 1797 C CA . GLN B 2 38 ? -9.713 -2.995 58.678 1.00 38.90 38 GLN B CA 1
ATOM 1798 C C . GLN B 2 38 ? -10.007 -2.817 60.161 1.00 41.29 38 GLN B C 1
ATOM 1799 O O . GLN B 2 38 ? -11.149 -2.994 60.597 1.00 35.64 38 GLN B O 1
ATOM 1805 N N . ALA B 2 39 ? -8.973 -2.480 60.927 1.00 41.19 39 ALA B N 1
ATOM 1806 C CA . ALA B 2 39 ? -9.137 -2.111 62.319 1.00 47.17 39 ALA B CA 1
ATOM 1807 C C . ALA B 2 39 ? -9.794 -0.735 62.416 1.00 50.16 39 ALA B C 1
ATOM 1808 O O . ALA B 2 39 ? -9.776 0.037 61.454 1.00 45.63 39 ALA B O 1
ATOM 1810 N N . PRO B 2 40 ? -10.394 -0.408 63.562 1.00 52.57 40 PRO B N 1
ATOM 1811 C CA . PRO B 2 40 ? -11.033 0.908 63.703 1.00 51.43 40 PRO B CA 1
ATOM 1812 C C . PRO B 2 40 ? -10.023 2.037 63.550 1.00 52.30 40 PRO B C 1
ATOM 1813 O O . PRO B 2 40 ? -8.943 2.015 64.145 1.00 54.86 40 PRO B O 1
ATOM 1817 N N . GLY B 2 41 ? -10.384 3.028 62.736 1.00 54.05 41 GLY B N 1
ATOM 1818 C CA . GLY B 2 41 ? -9.502 4.150 62.484 1.00 56.32 41 GLY B CA 1
ATOM 1819 C C . GLY B 2 41 ? -8.250 3.813 61.709 1.00 59.94 41 GLY B C 1
ATOM 1820 O O . GLY B 2 41 ? -7.291 4.589 61.733 1.00 61.28 41 GLY B O 1
ATOM 1821 N N . LYS B 2 42 ? -8.227 2.674 61.022 1.00 56.34 42 LYS B N 1
ATOM 1822 C CA . LYS B 2 42 ? -7.067 2.236 60.261 1.00 51.80 42 LYS B CA 1
ATOM 1823 C C . LYS B 2 42 ? -7.474 1.964 58.819 1.00 51.20 42 LYS B C 1
ATOM 1824 O O . LYS B 2 42 ? -8.658 1.894 58.482 1.00 50.95 42 LYS B O 1
ATOM 1830 N N . GLN B 2 43 ? -6.466 1.807 57.966 1.00 48.77 43 GLN B N 1
ATOM 1831 C CA . GLN B 2 43 ? -6.692 1.528 56.556 1.00 48.04 43 GLN B CA 1
ATOM 1832 C C . GLN B 2 43 ? -6.842 0.029 56.327 1.00 44.17 43 GLN B C 1
ATOM 1833 O O . GLN B 2 43 ? -6.140 -0.780 56.941 1.00 45.22 43 GLN B O 1
ATOM 1839 N N . ARG B 2 44 ? -7.779 -0.336 55.455 1.00 43.42 44 ARG B N 1
ATOM 1840 C CA . ARG B 2 44 ? -7.984 -1.737 55.109 1.00 39.39 44 ARG B CA 1
ATOM 1841 C C . ARG B 2 44 ? -6.719 -2.322 54.496 1.00 41.04 44 ARG B C 1
ATOM 1842 O O . ARG B 2 44 ? -6.148 -1.756 53.558 1.00 46.16 44 ARG B O 1
ATOM 1850 N N . GLU B 2 45 ? -6.281 -3.461 55.026 1.00 38.11 45 GLU B N 1
ATOM 1851 C CA . GLU B 2 45 ? -5.035 -4.082 54.604 1.00 38.90 45 GLU B CA 1
ATOM 1852 C C . GLU B 2 45 ? -5.257 -5.558 54.308 1.00 34.20 45 GLU B C 1
ATOM 1853 O O . GLU B 2 45 ? -6.192 -6.184 54.813 1.00 33.31 45 GLU B O 1
ATOM 1859 N N . LEU B 2 46 ? -4.372 -6.106 53.479 1.00 32.68 46 LEU B N 1
ATOM 1860 C CA . LEU B 2 46 ? -4.463 -7.504 53.080 1.00 32.41 46 LEU B CA 1
ATOM 1861 C C . LEU B 2 46 ? -4.131 -8.429 54.246 1.00 33.47 46 LEU B C 1
ATOM 1862 O O . LEU B 2 46 ? -3.214 -8.165 55.029 1.00 33.78 46 LEU B O 1
ATOM 1867 N N . VAL B 2 47 ? -4.884 -9.520 54.356 1.00 32.57 47 VAL B N 1
ATOM 1868 C CA . VAL B 2 47 ? -4.603 -10.583 55.319 1.00 31.68 47 VAL B CA 1
ATOM 1869 C C . VAL B 2 47 ? -3.979 -11.790 54.639 1.00 30.47 47 VAL B C 1
ATOM 1870 O O . VAL B 2 47 ? -2.923 -12.269 55.051 1.00 28.59 47 VAL B O 1
ATOM 1874 N N . ALA B 2 48 ? -4.634 -12.297 53.598 1.00 28.05 48 ALA B N 1
ATOM 1875 C CA . ALA B 2 48 ? -4.149 -13.441 52.842 1.00 29.33 48 ALA B CA 1
ATOM 1876 C C . ALA B 2 48 ? -4.887 -13.489 51.514 1.00 28.78 48 ALA B C 1
ATOM 1877 O O . ALA B 2 48 ? -6.032 -13.042 51.411 1.00 27.72 48 ALA B O 1
ATOM 1879 N N . LYS B 2 49 ? -4.215 -14.029 50.500 1.00 26.04 49 LYS B N 1
ATOM 1880 C CA . LYS B 2 49 ? -4.811 -14.224 49.187 1.00 28.73 49 LYS B CA 1
ATOM 1881 C C . LYS B 2 49 ? -4.176 -15.448 48.551 1.00 26.04 49 LYS B C 1
ATOM 1882 O O . LYS B 2 49 ? -3.044 -15.814 48.876 1.00 28.17 49 LYS B O 1
ATOM 1888 N N . THR B 2 50 ? -4.917 -16.085 47.647 1.00 25.51 50 THR B N 1
ATOM 1889 C CA . THR B 2 50 ? -4.399 -17.253 46.953 1.00 24.19 50 THR B CA 1
ATOM 1890 C C . THR B 2 50 ? -5.013 -17.327 45.564 1.00 28.06 50 THR B C 1
ATOM 1891 O O . THR B 2 50 ? -6.092 -16.785 45.304 1.00 27.70 50 THR B O 1
ATOM 1895 N N . GLY B 2 51 ? -4.300 -18.008 44.677 1.00 25.33 51 GLY B N 1
ATOM 1896 C C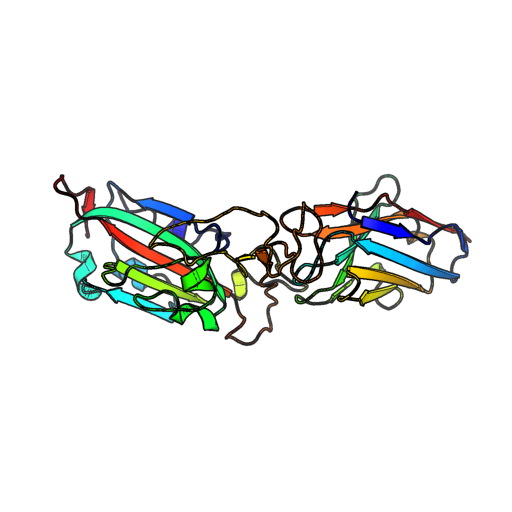A . GLY B 2 51 ? -4.711 -18.142 43.295 1.00 25.83 51 GLY B CA 1
ATOM 1897 C C . GLY B 2 51 ? -3.590 -18.771 42.495 1.00 25.81 51 GLY B C 1
ATOM 1898 O O . GLY B 2 51 ? -2.592 -19.234 43.055 1.00 23.67 51 GLY B O 1
ATOM 1899 N N . ILE B 2 52 ? -3.761 -18.770 41.169 1.00 24.94 52 ILE B N 1
ATOM 1900 C CA . ILE B 2 52 ? -2.737 -19.353 40.308 1.00 24.77 52 ILE B CA 1
ATOM 1901 C C . ILE B 2 52 ? -1.433 -18.571 40.381 1.00 26.55 52 ILE B C 1
ATOM 1902 O O . ILE B 2 52 ? -0.379 -19.091 40.003 1.00 27.10 52 ILE B O 1
ATOM 1907 N N . GLY B 2 53 ? -1.475 -17.330 40.863 1.00 25.05 53 GLY B N 1
ATOM 1908 C CA . GLY B 2 53 ? -0.272 -16.551 41.051 1.00 23.12 53 GLY B CA 1
ATOM 1909 C C . GLY B 2 53 ? 0.480 -16.823 42.331 1.00 28.33 53 GLY B C 1
ATOM 1910 O O . GLY B 2 53 ? 1.550 -16.245 42.544 1.00 27.10 53 GLY B O 1
ATOM 1911 N N . GLY B 2 54 ? -0.048 -17.667 43.200 1.00 26.10 54 GLY B N 1
ATOM 1912 C CA . GLY B 2 54 ? 0.597 -17.944 44.465 1.00 27.98 54 GLY B CA 1
ATOM 1913 C C . GLY B 2 54 ? -0.222 -17.627 45.706 1.00 27.93 54 GLY B C 1
ATOM 1914 O O . GLY B 2 54 ? -1.348 -17.218 45.610 1.00 27.59 54 GLY B O 1
ATOM 1915 N N . THR B 2 55 ? 0.361 -17.837 46.876 1.00 30.83 55 THR B N 1
ATOM 1916 C CA . THR B 2 55 ? -0.311 -17.576 48.129 1.00 28.59 55 THR B CA 1
ATOM 1917 C C . THR B 2 55 ? 0.485 -16.561 48.903 1.00 29.16 55 THR B C 1
ATOM 1918 O O . THR B 2 55 ? 1.643 -16.738 49.059 1.00 32.42 55 THR B O 1
ATOM 1922 N N . ALA B 2 56 ? -0.116 -15.491 49.371 1.00 28.15 56 ALA B N 1
ATOM 1923 C CA . ALA B 2 56 ? 0.660 -14.538 50.150 1.00 34.41 56 ALA B CA 1
ATOM 1924 C C . ALA B 2 56 ? -0.083 -14.209 51.434 1.00 29.90 56 ALA B C 1
ATOM 1925 O O . ALA B 2 56 ? -1.315 -14.136 51.446 1.00 30.50 56 ALA B O 1
ATOM 1927 N N . TYR B 2 57 ? 0.670 -14.011 52.511 1.00 38.15 57 TYR B N 1
ATOM 1928 C CA . TYR B 2 57 ? 0.115 -13.651 53.807 1.00 32.36 57 TYR B CA 1
ATOM 1929 C C . TYR B 2 57 ? 0.714 -12.335 54.279 1.00 33.87 57 TYR B C 1
ATOM 1930 O O . TYR B 2 57 ? 1.849 -11.993 53.937 1.00 37.28 57 TYR B O 1
ATOM 1939 N N . ASP B 2 58 ? -0.056 -11.601 55.075 1.00 34.46 58 ASP B N 1
ATOM 1940 C CA . ASP B 2 58 ? 0.523 -10.500 55.826 1.00 37.82 58 ASP B CA 1
ATOM 1941 C C . ASP B 2 58 ? 1.482 -11.053 56.874 1.00 36.79 58 ASP B C 1
ATOM 1942 O O . ASP B 2 58 ? 1.271 -12.133 57.431 1.00 34.05 58 ASP B O 1
ATOM 1947 N N . ASP B 2 59 ? 2.558 -10.304 57.128 1.00 36.95 59 ASP B N 1
ATOM 1948 C CA . ASP B 2 59 ? 3.591 -10.784 58.042 1.00 39.23 59 ASP B CA 1
ATOM 1949 C C . ASP B 2 59 ? 3.033 -11.078 59.428 1.00 36.80 59 ASP B C 1
ATOM 1950 O O . ASP B 2 59 ? 3.487 -12.015 60.092 1.00 38.32 59 ASP B O 1
ATOM 1955 N N . SER B 2 60 ? 2.041 -10.304 59.873 1.00 36.99 60 SER B N 1
ATOM 1956 C CA . SER B 2 60 ? 1.548 -10.444 61.239 1.00 39.16 60 SER B CA 1
ATOM 1957 C C . SER B 2 60 ? 0.783 -11.747 61.448 1.00 37.97 60 SER B C 1
ATOM 1958 O O . SER B 2 60 ? 0.712 -12.243 62.578 1.00 38.99 60 SER B O 1
ATOM 1961 N N . VAL B 2 61 ? 0.208 -12.320 60.387 1.00 34.83 61 VAL B N 1
ATOM 1962 C CA . VAL B 2 61 ? -0.631 -13.506 60.529 1.00 30.31 61 VAL B CA 1
ATOM 1963 C C . VAL B 2 61 ? 0.080 -14.785 60.114 1.00 33.69 61 VAL B C 1
ATOM 1964 O O . VAL B 2 61 ? -0.503 -15.871 60.239 1.00 30.07 61 VAL B O 1
ATOM 1968 N N . LYS B 2 62 ? 1.318 -14.694 59.631 1.00 32.95 62 LYS B N 1
ATOM 1969 C CA . LYS B 2 62 ? 2.041 -15.885 59.200 1.00 35.56 62 LYS B CA 1
ATOM 1970 C C . LYS B 2 62 ? 2.230 -16.845 60.366 1.00 35.41 62 LYS B C 1
ATOM 1971 O O . LYS B 2 62 ? 2.596 -16.436 61.472 1.00 34.62 62 LYS B O 1
ATOM 1977 N N . GLY B 2 63 ? 1.976 -18.129 60.115 1.00 36.78 63 GLY B N 1
ATOM 1978 C CA . GLY B 2 63 ? 2.057 -19.144 61.141 1.00 37.03 63 GLY B CA 1
ATOM 1979 C C . GLY B 2 63 ? 0.828 -19.280 62.012 1.00 40.87 63 GLY B C 1
ATOM 1980 O O . GLY B 2 63 ? 0.764 -20.216 62.821 1.00 43.25 63 GLY B O 1
ATOM 1981 N N . ARG B 2 64 ? -0.142 -18.381 61.885 1.00 40.30 64 ARG B N 1
ATOM 1982 C CA . ARG B 2 64 ? -1.387 -18.435 62.642 1.00 34.87 64 ARG B CA 1
ATOM 1983 C C . ARG B 2 64 ? -2.615 -18.553 61.756 1.00 38.16 64 ARG B C 1
ATOM 1984 O O . ARG B 2 64 ? -3.512 -19.349 62.054 1.00 32.00 64 ARG B O 1
ATOM 1992 N N . PHE B 2 65 ? -2.678 -17.787 60.670 1.00 35.09 65 PHE B N 1
ATOM 1993 C CA . PHE B 2 65 ? -3.795 -17.830 59.737 1.00 31.39 65 PHE B CA 1
ATOM 1994 C C . PHE B 2 65 ? -3.428 -18.698 58.542 1.00 32.94 65 PHE B C 1
ATOM 1995 O O . PHE B 2 65 ? -2.277 -18.703 58.095 1.00 36.34 65 PHE B O 1
ATOM 2003 N N . THR B 2 66 ? -4.411 -19.431 58.024 1.00 30.59 66 THR B N 1
ATOM 2004 C CA . THR B 2 66 ? -4.217 -20.276 56.851 1.00 33.07 66 THR B CA 1
ATOM 2005 C C . THR B 2 66 ? -5.368 -20.050 55.885 1.00 28.70 66 THR B C 1
ATOM 2006 O O . THR B 2 66 ? -6.534 -20.219 56.255 1.00 29.92 66 THR B O 1
ATOM 2010 N N . ILE B 2 67 ? -5.045 -19.673 54.658 1.00 28.85 67 ILE B N 1
ATOM 2011 C CA . ILE B 2 67 ? -6.055 -19.496 53.624 1.00 25.10 67 ILE B CA 1
ATOM 2012 C C . ILE B 2 67 ? -6.155 -20.778 52.813 1.00 27.25 67 ILE B C 1
ATOM 2013 O O . ILE B 2 67 ? -5.153 -21.460 52.565 1.00 32.02 67 ILE B O 1
ATOM 2018 N N . SER B 2 68 ? -7.377 -21.128 52.429 1.00 27.60 68 SER B N 1
ATOM 2019 C CA . SER B 2 68 ? -7.620 -22.253 51.543 1.00 26.33 68 SER B CA 1
ATOM 2020 C C . SER B 2 68 ? -8.708 -21.855 50.560 1.00 28.44 68 SER B C 1
ATOM 2021 O O . SER B 2 68 ? -9.431 -20.876 50.766 1.00 28.56 68 SER B O 1
ATOM 2024 N N . ARG B 2 69 ? -8.825 -22.627 49.485 1.00 27.86 69 ARG B N 1
ATOM 2025 C CA . ARG B 2 69 ? -9.718 -22.249 48.401 1.00 28.25 69 ARG B CA 1
ATOM 2026 C C . ARG B 2 69 ? -10.200 -23.490 47.668 1.00 28.76 69 ARG B C 1
ATOM 2027 O O . ARG B 2 69 ? -9.404 -24.380 47.357 1.00 33.19 69 ARG B O 1
ATOM 2035 N N . ASP B 2 70 ? -11.501 -23.541 47.401 1.00 26.11 70 ASP B N 1
ATOM 2036 C CA . ASP B 2 70 ? -12.105 -24.581 46.574 1.00 31.74 70 ASP B CA 1
ATOM 2037 C C . ASP B 2 70 ? -12.435 -23.942 45.229 1.00 32.77 70 ASP B C 1
ATOM 2038 O O . ASP B 2 70 ? -13.431 -23.226 45.093 1.00 33.82 70 ASP B O 1
ATOM 2043 N N . ASN B 2 71 ? -11.632 -24.232 44.256 1.00 32.17 71 ASN B N 1
ATOM 2044 C CA . ASN B 2 71 ? -11.810 -23.685 42.945 1.00 35.19 71 ASN B CA 1
ATOM 2045 C C . ASN B 2 71 ? -13.079 -24.067 42.260 1.00 40.12 71 ASN B C 1
ATOM 2046 O O . ASN B 2 71 ? -13.579 -23.337 41.457 1.00 39.02 71 ASN B O 1
ATOM 2051 N N . THR B 2 72 ? -13.559 -25.254 42.536 1.00 40.02 72 THR B N 1
ATOM 2052 C CA . THR B 2 72 ? -14.791 -25.691 41.958 1.00 39.48 72 THR B CA 1
ATOM 2053 C C . THR B 2 72 ? -15.989 -24.893 42.460 1.00 39.43 72 THR B C 1
ATOM 2054 O O . THR B 2 72 ? -16.798 -24.489 41.676 1.00 41.06 72 THR B O 1
ATOM 2058 N N . LYS B 2 73 ? -16.088 -24.646 43.754 1.00 38.86 73 LYS B N 1
ATOM 2059 C CA . LYS B 2 73 ? -17.214 -23.898 44.298 1.00 37.03 73 LYS B CA 1
ATOM 2060 C C . LYS B 2 73 ? -16.965 -22.397 44.355 1.00 32.13 73 LYS B C 1
ATOM 2061 O O . LYS B 2 73 ? -17.850 -21.659 44.801 1.00 35.15 73 LYS B O 1
ATOM 2067 N N . ASN B 2 74 ? -15.797 -21.932 43.913 1.00 30.67 74 ASN B N 1
ATOM 2068 C CA . ASN B 2 74 ? -15.413 -20.524 44.022 1.00 31.00 74 ASN B CA 1
ATOM 2069 C C . ASN B 2 74 ? -15.575 -20.022 45.456 1.00 29.74 74 ASN B C 1
ATOM 2070 O O . ASN B 2 74 ? -16.178 -18.979 45.717 1.00 30.10 74 ASN B O 1
ATOM 2075 N N . THR B 2 75 ? -15.031 -20.789 46.395 1.00 29.31 75 THR B N 1
ATOM 2076 C CA . THR B 2 75 ? -15.072 -20.446 47.808 1.00 28.10 75 THR B CA 1
ATOM 2077 C C . THR B 2 75 ? -13.657 -20.279 48.343 1.00 28.95 75 THR B C 1
ATOM 2078 O O . THR B 2 75 ? -12.715 -20.920 47.869 1.00 30.16 75 THR B O 1
ATOM 2082 N N . VAL B 2 76 ? -13.518 -19.406 49.338 1.00 25.20 76 VAL B N 1
ATOM 2083 C CA . VAL B 2 76 ? -12.244 -19.163 49.998 1.00 26.38 76 VAL B CA 1
ATOM 2084 C C . VAL B 2 76 ? -12.477 -19.165 51.504 1.00 26.87 76 VAL B C 1
ATOM 2085 O O . VAL B 2 76 ? -13.536 -18.753 51.988 1.00 26.08 76 VAL B O 1
ATOM 2089 N N . TYR B 2 77 ? -11.489 -19.664 52.246 1.00 25.24 77 TYR B N 1
ATOM 2090 C CA . TYR B 2 77 ? -11.616 -19.843 53.685 1.00 24.98 77 TYR B CA 1
ATOM 2091 C C . TYR B 2 77 ? -10.391 -19.284 54.392 1.00 27.99 77 TYR B C 1
ATOM 2092 O O . TYR B 2 77 ? -9.289 -19.258 53.839 1.00 27.51 77 TYR B O 1
ATOM 2101 N N . LEU B 2 78 ? -10.595 -18.848 55.633 1.00 24.25 78 LEU B N 1
ATOM 2102 C CA . LEU B 2 78 ? -9.525 -18.305 56.467 1.00 25.59 78 LEU B CA 1
ATOM 2103 C C . LEU B 2 78 ? -9.619 -18.950 57.847 1.00 28.15 78 LEU B C 1
ATOM 2104 O O . LEU B 2 78 ? -10.496 -18.598 58.642 1.00 30.21 78 LEU B O 1
ATOM 2109 N N . GLN B 2 79 ? -8.727 -19.898 58.125 1.00 29.87 79 GLN B N 1
ATOM 2110 C CA . GLN B 2 79 ? -8.606 -20.493 59.450 1.00 29.95 79 GLN B CA 1
ATOM 2111 C C . GLN B 2 79 ? -7.721 -19.596 60.305 1.00 29.49 79 GLN B C 1
ATOM 2112 O O . GLN B 2 79 ? -6.547 -19.386 59.983 1.00 29.05 79 GLN B O 1
ATOM 2118 N N . MET B 2 80 ? -8.281 -19.068 61.390 1.00 29.15 80 MET B N 1
ATOM 2119 C CA . MET B 2 80 ? -7.602 -18.095 62.241 1.00 26.39 80 MET B CA 1
ATOM 2120 C C . MET B 2 80 ? -7.305 -18.749 63.588 1.00 31.72 80 MET B C 1
ATOM 2121 O O . MET B 2 80 ? -8.198 -18.890 64.427 1.00 27.43 80 MET B O 1
ATOM 2126 N N . ASN B 2 81 ? -6.053 -19.146 63.790 1.00 32.05 81 ASN B N 1
ATOM 2127 C CA . ASN B 2 81 ? -5.613 -19.774 65.025 1.00 30.60 81 ASN B CA 1
ATOM 2128 C C . ASN B 2 81 ? -4.798 -18.791 65.854 1.00 33.00 81 ASN B C 1
ATOM 2129 O O . ASN B 2 81 ? -4.227 -17.829 65.332 1.00 33.82 81 ASN B O 1
ATOM 2134 N N . SER B 2 82 ? -4.760 -19.050 67.162 1.00 35.64 82 SER B N 1
ATOM 2135 C CA . SER B 2 82 ? -3.967 -18.266 68.107 1.00 30.07 82 SER B CA 1
ATOM 2136 C C . SER B 2 82 ? -4.297 -16.779 67.999 1.00 30.50 82 SER B C 1
ATOM 2137 O O . SER B 2 82 ? -3.416 -15.930 67.844 1.00 34.30 82 SER B O 1
ATOM 2140 N N . LEU B 2 83 ? -5.590 -16.471 68.081 1.00 29.48 83 LEU B N 1
ATOM 2141 C CA . LEU B 2 83 ? -6.047 -15.102 67.880 1.00 33.21 83 LEU B CA 1
ATOM 2142 C C . LEU B 2 83 ? -5.438 -14.164 68.914 1.00 36.29 83 LEU B C 1
ATOM 2143 O O . LEU B 2 83 ? -5.268 -14.520 70.083 1.00 37.52 83 LEU B O 1
ATOM 2148 N N . LYS B 2 84 ? -5.103 -12.958 68.469 1.00 37.70 84 LYS B N 1
ATOM 2149 C CA . LYS B 2 84 ? -4.535 -11.929 69.321 1.00 36.12 84 LYS B CA 1
ATOM 2150 C C . LYS B 2 84 ? -5.470 -10.728 69.356 1.00 38.40 84 LYS B C 1
ATOM 2151 O O . LYS B 2 84 ? -6.316 -10.550 68.476 1.00 34.05 84 LYS B O 1
ATOM 2157 N N . VAL B 2 85 ? -5.305 -9.902 70.391 1.00 39.17 85 VAL B N 1
ATOM 2158 C CA . VAL B 2 85 ? -6.125 -8.700 70.515 1.00 39.09 85 VAL B CA 1
ATOM 2159 C C . VAL B 2 85 ? -5.957 -7.809 69.291 1.00 35.36 85 VAL B C 1
ATOM 2160 O O . VAL B 2 85 ? -6.911 -7.160 68.844 1.00 33.76 85 VAL B O 1
ATOM 2164 N N . GLU B 2 86 ? -4.749 -7.773 68.720 1.00 37.53 86 GLU B N 1
ATOM 2165 C CA . GLU B 2 86 ? -4.518 -6.961 67.530 1.00 36.78 86 GLU B CA 1
ATOM 2166 C C . GLU B 2 86 ? -5.317 -7.454 66.331 1.00 38.36 86 GLU B C 1
ATOM 2167 O O . GLU B 2 86 ? -5.573 -6.672 65.410 1.00 41.26 86 GLU B O 1
ATOM 2173 N N . ASP B 2 87 ? -5.716 -8.728 66.320 1.00 37.04 87 ASP B N 1
ATOM 2174 C CA . ASP B 2 87 ? -6.468 -9.277 65.198 1.00 34.15 87 ASP B CA 1
ATOM 2175 C C . ASP B 2 87 ? -7.898 -8.755 65.128 1.00 32.92 87 ASP B C 1
ATOM 2176 O O . ASP B 2 87 ? -8.605 -9.070 64.164 1.00 33.09 87 ASP B O 1
ATOM 2181 N N . THR B 2 88 ? -8.338 -7.975 66.113 1.00 32.30 88 THR B N 1
ATOM 2182 C CA . THR B 2 88 ? -9.686 -7.419 66.100 1.00 32.77 88 THR B CA 1
ATOM 2183 C C . THR B 2 88 ? -9.837 -6.427 64.954 1.00 34.19 88 THR B C 1
ATOM 2184 O O . THR B 2 88 ? -9.103 -5.436 64.880 1.00 33.72 88 THR B O 1
ATOM 2188 N N . ALA B 2 89 ? -10.790 -6.694 64.064 1.00 30.70 89 ALA B N 1
ATOM 2189 C CA . ALA B 2 89 ? -11.044 -5.841 62.909 1.00 33.90 89 ALA B CA 1
ATOM 2190 C C . ALA B 2 89 ? -12.311 -6.325 62.221 1.00 31.48 89 ALA B C 1
ATOM 2191 O O . ALA B 2 89 ? -12.889 -7.352 62.587 1.00 29.78 89 ALA B O 1
ATOM 2193 N N . VAL B 2 90 ? -12.738 -5.562 61.221 1.00 29.86 90 VAL B N 1
ATOM 2194 C CA . VAL B 2 90 ? -13.750 -6.014 60.276 1.00 28.84 90 VAL B CA 1
ATOM 2195 C C . VAL B 2 90 ? -13.022 -6.726 59.146 1.00 29.15 90 VAL B C 1
ATOM 2196 O O . VAL B 2 90 ? -12.143 -6.144 58.502 1.00 31.75 90 VAL B O 1
ATOM 2200 N N . TYR B 2 91 ? -13.365 -7.987 58.918 1.00 26.85 91 TYR B N 1
ATOM 2201 C CA . TYR B 2 91 ? -12.714 -8.800 57.901 1.00 29.33 91 TYR B CA 1
ATOM 2202 C C . TYR B 2 91 ? -13.596 -8.863 56.662 1.00 29.18 91 TYR B C 1
ATOM 2203 O O . TYR B 2 91 ? -14.802 -9.115 56.765 1.00 28.41 91 TYR B O 1
ATOM 2212 N N . TYR B 2 92 ? -12.995 -8.624 55.498 1.00 27.45 92 TYR B N 1
ATOM 2213 C CA . TYR B 2 92 ? -13.709 -8.598 54.229 1.00 27.90 92 TYR B CA 1
ATOM 2214 C C . TYR B 2 92 ? -13.208 -9.719 53.333 1.00 26.15 92 TYR B C 1
ATOM 2215 O O . TYR B 2 92 ? -11.999 -9.850 53.112 1.00 26.17 92 TYR B O 1
ATOM 2224 N N . CYS B 2 93 ? -14.133 -10.527 52.825 1.00 22.31 93 CYS B N 1
ATOM 2225 C CA . CYS B 2 93 ? -13.809 -11.377 51.693 1.00 26.97 93 CYS B CA 1
ATOM 2226 C C . CYS B 2 93 ? -13.500 -10.504 50.484 1.00 21.59 93 CYS B C 1
ATOM 2227 O O . CYS B 2 93 ? -14.091 -9.438 50.295 1.00 24.67 93 CYS B O 1
ATOM 2230 N N . TRP B 2 94 ? -12.560 -10.958 49.665 1.00 25.69 94 TRP B N 1
ATOM 2231 C CA . TRP B 2 94 ? -12.076 -10.146 48.562 1.00 24.10 94 TRP B CA 1
ATOM 2232 C C . TRP B 2 94 ? -11.784 -11.017 47.352 1.00 24.17 94 TRP B C 1
ATOM 2233 O O . TRP B 2 94 ? -11.347 -12.164 47.475 1.00 23.75 94 TRP B O 1
ATOM 2244 N N . GLY B 2 95 ? -12.058 -10.454 46.173 1.00 25.88 95 GLY B N 1
ATOM 2245 C CA . GLY B 2 95 ? -11.580 -11.014 44.930 1.00 19.95 95 GLY B CA 1
ATOM 2246 C C . GLY B 2 95 ? -11.235 -9.887 43.977 1.00 24.57 95 GLY B C 1
ATOM 2247 O O . GLY B 2 95 ? -11.555 -8.726 44.230 1.00 25.10 95 GLY B O 1
ATOM 2248 N N . TRP B 2 96 ? -10.557 -10.239 42.889 1.00 23.95 96 TRP B N 1
ATOM 2249 C CA . TRP B 2 96 ? -10.296 -9.270 41.833 1.00 22.10 96 TRP B CA 1
ATOM 2250 C C . TRP B 2 96 ? -10.579 -9.917 40.491 1.00 23.33 96 TRP B C 1
ATOM 2251 O O . TRP B 2 96 ? -10.045 -10.988 40.190 1.00 22.77 96 TRP B O 1
ATOM 2262 N N . ARG B 2 97 ? -11.425 -9.265 39.693 1.00 22.28 97 ARG B N 1
ATOM 2263 C CA . ARG B 2 97 ? -11.691 -9.706 38.323 1.00 24.86 97 ARG B CA 1
ATOM 2264 C C . ARG B 2 97 ? -12.011 -8.444 37.519 1.00 23.03 97 ARG B C 1
ATOM 2265 O O . ARG B 2 97 ? -13.173 -8.043 37.418 1.00 25.19 97 ARG B O 1
ATOM 2273 N N . MET B 2 98 ? -10.957 -7.844 36.951 1.00 24.12 98 MET B N 1
ATOM 2274 C CA . MET B 2 98 ? -10.957 -6.525 36.317 1.00 24.04 98 MET B CA 1
ATOM 2275 C C . MET B 2 98 ? -11.098 -5.418 37.355 1.00 25.43 98 MET B C 1
ATOM 2276 O O . MET B 2 98 ? -10.391 -4.408 37.287 1.00 24.71 98 MET B O 1
ATOM 2281 N N . ASN B 2 99 ? -12.001 -5.597 38.316 1.00 25.79 99 ASN B N 1
ATOM 2282 C CA . ASN B 2 99 ? -12.188 -4.670 39.420 1.00 24.82 99 ASN B CA 1
ATOM 2283 C C . ASN B 2 99 ? -12.183 -5.447 40.730 1.00 25.84 99 ASN B C 1
ATOM 2284 O O . ASN B 2 99 ? -12.250 -6.679 40.750 1.00 21.90 99 ASN B O 1
ATOM 2289 N N . ASP B 2 100 ? -12.099 -4.707 41.832 1.00 22.45 100 ASP B N 1
ATOM 2290 C CA . ASP B 2 100 ? -12.170 -5.321 43.150 1.00 25.32 100 ASP B CA 1
ATOM 2291 C C . ASP B 2 100 ? -13.601 -5.729 43.475 1.00 25.84 100 ASP B C 1
ATOM 22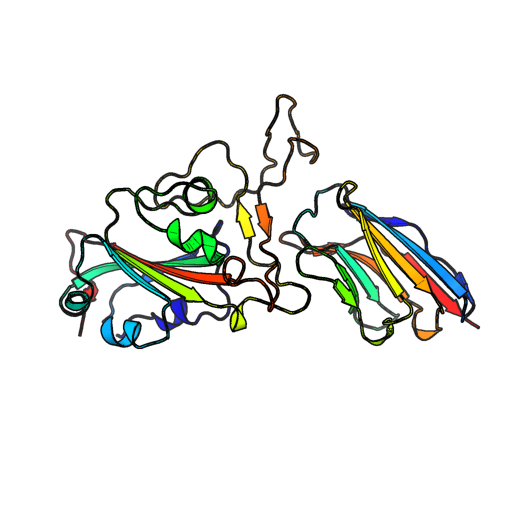92 O O . ASP B 2 100 ? -14.559 -5.022 43.150 1.00 25.97 100 ASP B O 1
ATOM 2297 N N . TYR B 2 101 ? -13.738 -6.889 44.109 1.00 23.57 101 TYR B N 1
ATOM 2298 C CA . TYR B 2 101 ? -14.990 -7.361 44.678 1.00 23.98 101 TYR B CA 1
ATOM 2299 C C . TYR B 2 101 ? -14.794 -7.558 46.173 1.00 26.33 101 TYR B C 1
ATOM 2300 O O . TYR B 2 101 ? -13.789 -8.133 46.605 1.00 26.10 101 TYR B O 1
ATOM 2309 N N . TRP B 2 102 ? -15.758 -7.082 46.959 1.00 24.13 102 TRP B N 1
ATOM 2310 C CA . TRP B 2 102 ? -15.685 -7.137 48.412 1.00 26.41 102 TRP B CA 1
ATOM 2311 C C . TRP B 2 102 ? -16.939 -7.785 48.976 1.00 24.88 102 TRP B C 1
ATOM 2312 O O . TRP B 2 102 ? -18.037 -7.607 48.441 1.00 28.98 102 TRP B O 1
ATOM 2323 N N . GLY B 2 103 ? -16.767 -8.535 50.061 1.00 26.94 103 GLY B N 1
ATOM 2324 C CA . GLY B 2 103 ? -17.890 -9.017 50.829 1.00 26.71 103 GLY B CA 1
ATOM 2325 C C . GLY B 2 103 ? -18.470 -7.925 51.710 1.00 30.67 103 GLY B C 1
ATOM 2326 O O . GLY B 2 103 ? -18.039 -6.772 51.699 1.00 28.65 103 GLY B O 1
ATOM 2327 N N . GLN B 2 104 ? -19.474 -8.313 52.501 1.00 29.76 104 GLN B N 1
ATOM 2328 C CA . GLN B 2 104 ? -20.170 -7.355 53.354 1.00 31.57 104 GLN B CA 1
ATOM 2329 C C . GLN B 2 104 ? -19.277 -6.832 54.474 1.00 33.27 104 GLN B C 1
ATOM 2330 O O . GLN B 2 104 ? -19.422 -5.678 54.896 1.00 32.48 104 GLN B O 1
ATOM 2336 N N . GLY B 2 105 ? -18.346 -7.648 54.956 1.00 29.59 105 GLY B N 1
ATOM 233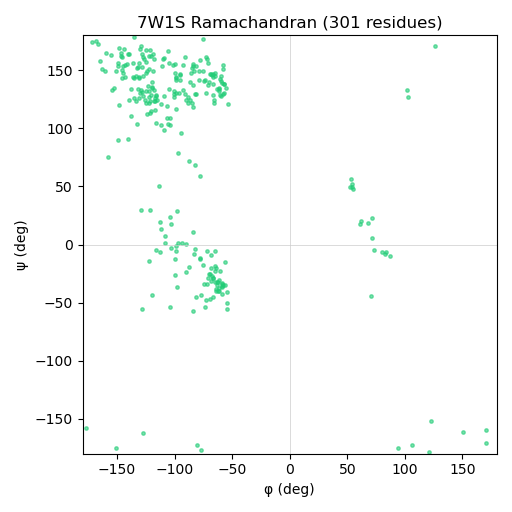7 C CA . GLY B 2 105 ? -17.559 -7.279 56.112 1.00 29.96 105 GLY B CA 1
ATOM 2338 C C . GLY B 2 105 ? -18.061 -7.989 57.351 1.00 29.35 105 GLY B C 1
ATOM 2339 O O . GLY B 2 105 ? -19.253 -7.934 57.662 1.00 33.20 105 GLY B O 1
ATOM 2340 N N . THR B 2 106 ? -17.165 -8.671 58.058 1.00 26.82 106 THR B N 1
ATOM 2341 C CA . THR B 2 106 ? -17.531 -9.490 59.206 1.00 26.74 106 THR B CA 1
ATOM 2342 C C . THR B 2 106 ? -16.699 -9.058 60.402 1.00 27.76 106 THR B C 1
ATOM 2343 O O . THR B 2 106 ? -15.465 -9.051 60.331 1.00 25.14 106 THR B O 1
ATOM 2347 N N . GLN B 2 107 ? -17.370 -8.705 61.495 1.00 27.65 107 GLN B N 1
ATOM 2348 C CA . GLN B 2 107 ? -16.661 -8.272 62.689 1.00 25.47 107 GLN B CA 1
ATOM 2349 C C . GLN B 2 107 ? -15.987 -9.460 63.364 1.00 27.20 107 GLN B C 1
ATOM 2350 O O . GLN B 2 107 ? -16.610 -10.504 63.582 1.00 27.41 107 GLN B O 1
ATOM 2356 N N . VAL B 2 108 ? -14.707 -9.299 63.68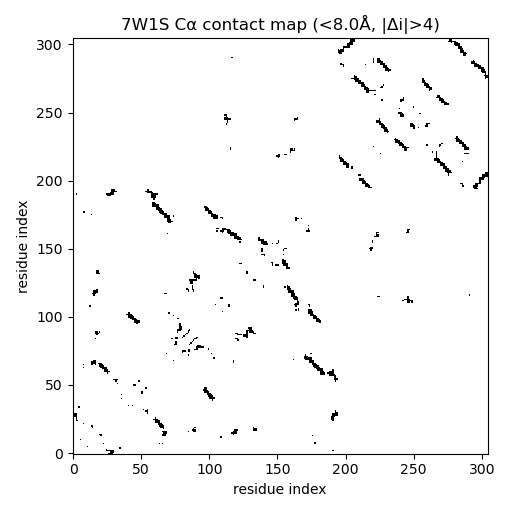1 1.00 25.29 108 VAL B N 1
ATOM 2357 C CA . VAL B 2 108 ? -13.956 -10.254 64.484 1.00 24.97 108 VAL B CA 1
ATOM 2358 C C . VAL B 2 108 ? -13.429 -9.500 65.695 1.00 30.66 108 VAL B C 1
ATOM 2359 O O . VAL B 2 108 ? -12.718 -8.499 65.547 1.00 32.32 108 VAL B O 1
ATOM 2363 N N . THR B 2 109 ? -13.793 -9.963 66.888 1.00 30.87 109 THR B N 1
ATOM 2364 C CA . THR B 2 109 ? -13.399 -9.314 68.132 1.00 28.67 109 THR B CA 1
ATOM 2365 C C . THR B 2 109 ? -12.632 -10.311 68.985 1.00 31.71 109 THR B C 1
ATOM 2366 O O . THR B 2 109 ? -13.146 -11.391 69.296 1.00 30.57 109 THR B O 1
ATOM 2370 N N . VAL B 2 110 ? -11.406 -9.950 69.355 1.00 30.10 110 VAL B N 1
ATOM 2371 C CA . VAL B 2 110 ? -10.553 -10.774 70.204 1.00 32.27 110 VAL B CA 1
ATOM 2372 C C . VAL B 2 110 ? -10.229 -9.959 71.448 1.00 37.46 110 VAL B C 1
ATOM 2373 O O . VAL B 2 110 ? -9.554 -8.925 71.361 1.00 37.01 110 VAL B O 1
ATOM 2377 N N . SER B 2 111 ? -10.706 -10.418 72.603 1.00 38.38 111 SER B N 1
ATOM 2378 C CA . SER B 2 111 ? -10.452 -9.753 73.873 1.00 40.56 111 SER B CA 1
ATOM 2379 C C . SER B 2 111 ? -9.918 -10.761 74.879 1.00 41.55 111 SER B C 1
ATOM 2380 O O . SER B 2 111 ? -10.027 -11.975 74.694 1.00 40.99 111 SER B O 1
ATOM 2383 N N . SER B 2 112 ? -9.338 -10.242 75.956 1.00 45.89 112 SER B N 1
ATOM 2384 C CA . SER B 2 112 ? -8.824 -11.092 77.024 1.00 45.52 112 SER B CA 1
ATOM 2385 C C . SER B 2 112 ? -9.692 -10.983 78.274 1.00 46.53 112 SER B C 1
ATOM 2386 O O . SER B 2 112 ? -10.451 -10.027 78.433 1.00 47.93 112 SER B O 1
#

Nearest PDB structures (foldseek):
  7nx9-assembly1_E  TM=9.847E-01  e=7.691E-41  Severe acute respiratory syndrome coronavirus 2
  7q9g-assembly1_A  TM=9.857E-01  e=7.296E-40  Severe acute respiratory syndrome coronavirus 2
  7k4n-assembly1_A  TM=9.831E-01  e=3.738E-40  Severe acute respiratory syndrome coronavirus 2
  7nx8-assembly1_E  TM=9.831E-01  e=1.930E-39  Severe acute respiratory syndrome coronavirus 2
  7nxb-assembly1_E  TM=9.852E-01  e=2.180E-39  Severe acute respiratory syndrome coronavirus 2

Foldseek 3Di:
DAWVVCCAPVPLDAAALLAWDKDKTFQHAYAVVCVVVVDDWPFKFWAPDDSVCQLADFFQIKIKTKHKDAQLCLVQPAEPHDDQRCFRGAHAHNRAGFIKIKDFCLVRQADAVFDFRHKGFRDDPTGDDHPDHDPDQAFAQQDDDDQVPPDDVSTHRGMGTLRHHNPDDRRSGMMMMITMGGHHDPDDTRYHHD/DQKAKDWADEDEAQAKIKMKIFGPDAQAQWKKAKWWAAVPGDIGGAWMQHPVGIDGDPVQPPAWDKDADNVRRMIMIIGGRDDQVNFTWMWIWIDDPHIDIYPTHTHGYHD

Secondary structure (DSSP, 8-state):
-B--HHHHHT-SS--BGGG-EEEEE-SEE--HHHHHTTS--SEEEEESS-GGGGGG-EESEEEEEEEEEEGGGGGGSSTT--SHHHHHT----TT--EEEEEEE-HHHH--TT-B---EEE---SSPPPTT------PPEE-SSS--TT--BTTEE-SEEE--B-TTS-GGGSEEEEEEEEEE--SS---EE--/--EEEE--EEEETT--EEEEEEESS--TTS-EEEEEE-TTS--EEEEEEETTEEEE-GGGTTTEEEEEETTTTEEEEEE-S--GGG-EEEEEEEEESEEEE---EEEEEE-

B-factor: mean 29.55, std 8.3, range [15.48, 66.28]

InterPro domains:
  IPR002552 Spike glycoprotein S2, coronavirus [PF01601] (711-1232)
  IPR018548 Spike (S) protein S1 subunit, receptor-binding domain, betacoronavirus [PF09408] (349-526)
  IPR018548 Spike (S) protein S1 subunit, receptor-binding domain, betacoronavirus [PS51921] (334-527)
  IPR032500 Spike glycoprotein S1, N-terminal domain, betacoronavirus-like [PF16451] (33-337)
  IPR032500 Spike glycoprotein S1, N-terminal domain, betacoronavirus-like [PS51922] (9-303)
  IPR036326 Spike S1 subunit, receptor binding domain superfamily, betacoronavirus [SSF143587] (333-516)
  IPR042578 Spike glycoprotein, betacoronavirus [MF_04099] (2-1273)
  IPR043002 Spike glycoprotein, N-terminal domain superfamily [G3DSA:2.60.120.960] (28-307)
  IPR043473 Spike glycoprotein S2 superfamily, coronavirus [SSF111474] (909-1026)
  IPR043473 Spike glycoprotein S2 superfamily, coronavirus [SSF111474] (1159-1211)
  IPR043607 Coronavirus spike glycoprotein S1, C-terminal [PF19209] (536-591)
  IPR044341 Spike (S) protein S1 subunit, N-terminal domain, SARS-CoV-like [cd21624] (13-304)
  IPR044366 Spike (S) protein S1 subunit, receptor-binding domain, SARS-CoV-2 [cd21480] (319-541)
  IPR044873 Spike glycoprotein S2, coronavirus, heptad repeat 1 [PS51923] (896-1001)
  IPR044874 Spike glycoprotein S2, coronavirus, heptad repeat 2 [PS51924] (1143-1225)

CATH classification: 2.60.40.10